Protein AF-A0A2K0T683-F1 (afdb_monomer_lite)

Radius of gyration: 17.95 Å; chains: 1; bounding box: 46×49×45 Å

Organism: NCBI:txid398673

Sequence (206 aa):
MPFEDITSVARIRKVRSFIDFAATLQSQLSNPLDAGHIELLIADTGHHIQQIHNATQPGSSGPLPPDLAKDAERKGRNLWNLCVRLRREHDAAKPAESTKLIVKARSFAFQMLELGRSAGRAKKDNQSEAVYLMNLALVLGKICIDELDLDLARLALQKAAELMEHLKAIPFDSLDPIGQNERVKLDAEYLTMRTAMVCICAKTYF

InterPro domains:
  IPR039057 Sporulation-specific protein 22/ZIP4 [PTHR40375] (11-197)

Structure (mmCIF, N/CA/C/O backbone):
data_AF-A0A2K0T683-F1
#
_entry.id   AF-A0A2K0T683-F1
#
loop_
_atom_site.group_PDB
_atom_site.id
_atom_site.type_symbol
_atom_site.label_atom_id
_atom_site.label_alt_id
_atom_site.label_comp_id
_atom_site.label_asym_id
_atom_site.label_entity_id
_atom_site.label_seq_id
_atom_site.pdbx_PDB_ins_code
_atom_site.Cartn_x
_atom_site.Cartn_y
_atom_site.Cartn_z
_atom_site.occupancy
_atom_site.B_iso_or_equiv
_atom_site.auth_seq_id
_atom_site.auth_comp_id
_atom_site.auth_asym_id
_atom_site.auth_atom_id
_atom_site.pdbx_PDB_model_num
ATOM 1 N N . MET A 1 1 ? 6.609 29.279 -23.216 1.00 47.53 1 MET A N 1
ATOM 2 C CA . MET A 1 1 ? 5.795 28.151 -22.717 1.00 47.53 1 MET A CA 1
ATOM 3 C C . MET A 1 1 ? 5.862 28.141 -21.188 1.00 47.53 1 MET A C 1
ATOM 5 O O . MET A 1 1 ? 6.959 27.932 -20.695 1.00 47.53 1 MET A O 1
ATOM 9 N N . PRO A 1 2 ? 4.770 28.426 -20.446 1.00 54.59 2 PRO A N 1
ATOM 10 C CA . PRO A 1 2 ? 4.765 28.463 -18.971 1.00 54.59 2 PRO A CA 1
ATOM 11 C C . PRO A 1 2 ? 3.929 27.357 -18.279 1.00 54.59 2 PRO A C 1
ATOM 13 O O . PRO A 1 2 ? 3.920 27.273 -17.056 1.00 54.59 2 PRO A O 1
ATOM 16 N N . PHE A 1 3 ? 3.209 26.511 -19.025 1.00 51.44 3 PHE A N 1
ATOM 17 C CA . PHE A 1 3 ? 2.248 25.555 -18.445 1.00 51.44 3 PHE A CA 1
ATOM 18 C C . PHE A 1 3 ? 2.888 24.335 -17.756 1.00 51.44 3 PHE A C 1
ATOM 20 O O . PHE A 1 3 ? 2.291 23.780 -16.835 1.00 51.44 3 PHE A O 1
ATOM 27 N N . GLU A 1 4 ? 4.098 23.927 -18.150 1.00 55.06 4 GLU A N 1
ATOM 28 C CA . GLU A 1 4 ? 4.798 22.783 -17.534 1.00 55.06 4 GLU A CA 1
ATOM 29 C C . GLU A 1 4 ? 5.370 23.103 -16.141 1.00 55.06 4 GLU A C 1
ATOM 31 O O . GLU A 1 4 ? 5.471 22.222 -15.289 1.00 55.06 4 GLU A O 1
ATOM 36 N N . ASP A 1 5 ? 5.687 24.371 -15.870 1.00 62.25 5 ASP A N 1
ATOM 37 C CA . ASP A 1 5 ? 6.291 24.796 -14.601 1.00 62.25 5 ASP A CA 1
ATOM 38 C C . ASP A 1 5 ? 5.248 24.829 -13.464 1.00 62.25 5 ASP A C 1
ATOM 40 O O . ASP A 1 5 ? 5.447 24.290 -12.374 1.00 62.25 5 ASP A O 1
ATOM 44 N N . ILE A 1 6 ? 4.048 25.345 -13.751 1.00 67.00 6 ILE A N 1
ATOM 45 C CA . ILE A 1 6 ? 2.957 25.459 -12.767 1.00 67.00 6 ILE A CA 1
ATOM 46 C C . ILE A 1 6 ? 2.435 24.077 -12.336 1.00 67.00 6 ILE A C 1
ATOM 48 O O . ILE A 1 6 ? 2.162 23.852 -11.152 1.00 67.00 6 ILE A O 1
ATOM 52 N N . THR A 1 7 ? 2.310 23.133 -13.273 1.00 71.88 7 THR A N 1
ATOM 53 C CA . THR A 1 7 ? 1.826 21.771 -12.983 1.00 71.88 7 THR A CA 1
ATOM 54 C C . THR A 1 7 ? 2.835 20.974 -12.153 1.00 71.88 7 THR A C 1
ATOM 56 O O . THR A 1 7 ? 2.444 20.261 -11.224 1.00 71.88 7 THR A O 1
ATOM 59 N N . SER A 1 8 ? 4.134 21.161 -12.407 1.00 77.25 8 SER A N 1
ATOM 60 C CA . SER A 1 8 ? 5.219 20.592 -11.603 1.00 77.25 8 SER A CA 1
ATOM 61 C C . SER A 1 8 ? 5.208 21.120 -10.162 1.00 77.25 8 SER A C 1
ATOM 63 O O . SER A 1 8 ? 5.223 20.335 -9.207 1.00 77.25 8 SER A O 1
ATOM 65 N N . VAL A 1 9 ? 5.078 22.439 -9.978 1.00 83.25 9 VAL A N 1
ATOM 66 C CA . VAL A 1 9 ? 5.016 23.075 -8.650 1.00 83.25 9 VAL A CA 1
ATOM 67 C C . VAL A 1 9 ? 3.802 22.598 -7.847 1.00 83.25 9 VAL A C 1
ATOM 69 O O . VAL A 1 9 ? 3.934 22.243 -6.670 1.00 83.25 9 VAL A O 1
ATOM 72 N N . ALA A 1 10 ? 2.623 22.534 -8.473 1.00 84.75 10 ALA A N 1
ATOM 73 C CA . ALA A 1 10 ? 1.407 22.038 -7.828 1.00 84.75 10 ALA A CA 1
ATOM 74 C C . ALA A 1 10 ? 1.558 20.578 -7.372 1.00 84.75 10 ALA A C 1
ATOM 76 O O . ALA A 1 10 ? 1.176 20.226 -6.251 1.00 84.75 10 ALA A O 1
ATOM 77 N N . ARG A 1 11 ? 2.183 19.735 -8.204 1.00 84.50 11 ARG A N 1
ATOM 78 C CA . ARG A 1 11 ? 2.465 18.338 -7.862 1.00 84.50 11 ARG A CA 1
ATOM 79 C C . ARG A 1 11 ? 3.449 18.219 -6.703 1.00 84.50 11 ARG A C 1
ATOM 81 O O . ARG A 1 11 ? 3.174 17.477 -5.765 1.00 84.50 11 ARG A O 1
ATOM 88 N N . ILE A 1 12 ? 4.549 18.972 -6.717 1.00 89.38 12 ILE A N 1
ATOM 89 C CA . ILE A 1 12 ? 5.526 18.995 -5.615 1.00 89.38 12 ILE A CA 1
ATOM 90 C C . ILE A 1 12 ? 4.846 19.377 -4.298 1.00 89.38 12 ILE A C 1
ATOM 92 O O . ILE A 1 12 ? 5.049 18.709 -3.282 1.00 89.38 12 ILE A O 1
ATOM 96 N N . ARG A 1 13 ? 3.998 20.413 -4.310 1.00 91.25 13 ARG A N 1
ATOM 97 C CA . ARG A 1 13 ? 3.235 20.836 -3.129 1.00 91.25 13 ARG A CA 1
ATOM 98 C C . ARG A 1 13 ? 2.317 19.725 -2.616 1.00 91.25 13 ARG A C 1
ATOM 100 O O . ARG A 1 13 ? 2.269 19.495 -1.412 1.00 91.25 13 ARG A O 1
ATOM 107 N N . LYS A 1 14 ? 1.635 19.020 -3.518 1.00 91.88 14 LYS A N 1
ATOM 108 C CA . LYS A 1 14 ? 0.736 17.912 -3.173 1.00 91.88 14 LYS A CA 1
ATOM 109 C C . LYS A 1 14 ? 1.484 16.707 -2.589 1.00 91.88 14 LYS A C 1
ATOM 111 O O . LYS A 1 14 ? 1.032 16.105 -1.622 1.00 91.88 14 LYS A O 1
ATOM 116 N N . VAL A 1 15 ? 2.669 16.382 -3.106 1.00 92.56 15 VAL A N 1
ATOM 117 C CA . VAL A 1 15 ? 3.501 15.320 -2.514 1.00 92.56 15 VAL A CA 1
ATOM 118 C C . VAL A 1 15 ? 4.015 15.714 -1.128 1.00 92.56 15 VAL A C 1
ATOM 120 O O . VAL A 1 15 ? 4.008 14.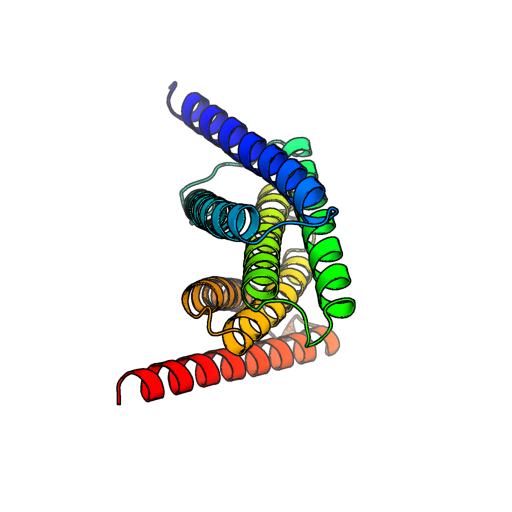883 -0.223 1.00 92.56 15 VAL A O 1
ATOM 123 N N . ARG A 1 16 ? 4.395 16.983 -0.920 1.00 95.25 16 ARG A N 1
ATOM 124 C CA . ARG A 1 16 ? 4.762 17.484 0.417 1.00 95.25 16 ARG A CA 1
ATOM 125 C C . ARG A 1 16 ? 3.610 17.349 1.411 1.00 95.25 16 ARG A C 1
ATOM 127 O O . ARG A 1 16 ? 3.833 16.822 2.493 1.00 95.25 16 ARG A O 1
ATOM 134 N N . SER A 1 17 ? 2.379 17.692 1.023 1.00 96.12 17 SER A N 1
ATOM 135 C CA . SER A 1 17 ? 1.232 17.507 1.921 1.00 96.12 17 SER A CA 1
ATOM 136 C C . SER A 1 17 ? 0.990 16.037 2.277 1.00 96.12 17 SER A C 1
ATOM 138 O O . SER A 1 17 ? 0.620 15.745 3.409 1.00 96.12 17 SER A O 1
ATOM 140 N N . PHE A 1 18 ? 1.251 15.092 1.366 1.00 96.56 18 PHE A N 1
ATOM 141 C CA . PHE A 1 18 ? 1.179 13.662 1.693 1.00 96.56 18 PHE A CA 1
ATOM 142 C C . PHE A 1 18 ? 2.267 13.221 2.676 1.00 96.56 18 PHE A C 1
ATOM 144 O O . PHE A 1 18 ? 2.002 12.417 3.567 1.00 96.56 18 PHE A O 1
ATOM 151 N N . ILE A 1 19 ? 3.484 13.751 2.533 1.00 97.12 19 ILE A N 1
ATOM 152 C CA . ILE A 1 19 ? 4.600 13.509 3.456 1.00 97.12 19 ILE A CA 1
ATOM 153 C C . ILE A 1 19 ? 4.271 14.035 4.858 1.00 97.12 19 ILE A C 1
ATOM 155 O O . ILE A 1 19 ? 4.491 13.322 5.842 1.00 97.12 19 ILE A O 1
ATOM 159 N N . ASP A 1 20 ? 3.722 15.246 4.941 1.00 97.88 20 ASP A N 1
ATOM 160 C CA . ASP A 1 20 ? 3.329 15.876 6.202 1.00 97.88 20 ASP A CA 1
ATOM 161 C C . ASP A 1 20 ? 2.190 15.094 6.863 1.00 97.88 20 ASP A C 1
ATOM 163 O O . ASP A 1 20 ? 2.287 14.722 8.034 1.00 97.88 20 ASP A O 1
ATOM 167 N N . PHE A 1 21 ? 1.159 14.731 6.092 1.00 98.19 21 PHE A N 1
ATOM 168 C CA . PHE A 1 21 ? 0.064 13.897 6.581 1.00 98.19 21 PHE A CA 1
ATOM 169 C C . PHE A 1 21 ? 0.555 12.528 7.070 1.00 98.19 21 PHE A C 1
ATOM 171 O O . PHE A 1 21 ? 0.157 12.087 8.144 1.00 98.19 21 PHE A O 1
ATOM 178 N N . ALA A 1 22 ? 1.478 11.876 6.350 1.00 98.12 22 ALA A N 1
ATOM 179 C CA . ALA A 1 22 ? 2.071 10.612 6.787 1.00 98.12 22 ALA A CA 1
ATOM 180 C C . ALA A 1 22 ? 2.778 10.743 8.146 1.00 98.12 22 ALA A C 1
ATOM 182 O O . ALA A 1 22 ? 2.692 9.836 8.974 1.00 98.12 22 ALA A O 1
ATOM 183 N N . ALA A 1 23 ? 3.476 11.859 8.383 1.00 97.50 23 ALA A N 1
ATOM 184 C CA . ALA A 1 23 ? 4.146 12.120 9.653 1.00 97.50 23 ALA A CA 1
ATOM 185 C C . ALA A 1 23 ? 3.138 12.338 10.793 1.00 97.50 23 ALA A C 1
ATOM 187 O O . ALA A 1 23 ? 3.295 11.742 11.861 1.00 97.50 23 ALA A O 1
ATOM 188 N N . THR A 1 24 ? 2.091 13.128 10.548 1.00 97.56 24 THR A N 1
ATOM 189 C CA . THR A 1 24 ? 0.999 13.347 11.505 1.00 97.56 24 THR A CA 1
ATOM 190 C C . THR A 1 24 ? 0.293 12.039 11.837 1.00 97.56 24 THR A C 1
ATOM 192 O O . THR A 1 24 ? 0.188 11.684 13.008 1.00 97.56 24 THR A O 1
ATOM 195 N N . LEU A 1 25 ? -0.112 11.269 10.826 1.00 97.69 25 LEU A N 1
ATOM 196 C CA . LEU A 1 25 ? -0.790 9.988 11.009 1.00 97.69 25 LEU A CA 1
ATOM 197 C C . LEU A 1 25 ? 0.080 8.996 11.791 1.00 97.69 25 LEU A C 1
ATOM 199 O O . LEU A 1 25 ? -0.404 8.342 12.709 1.00 97.69 25 LEU A O 1
ATOM 203 N N . GLN A 1 26 ? 1.381 8.922 11.492 1.00 96.88 26 GLN A N 1
ATOM 204 C CA . GLN A 1 26 ? 2.314 8.078 12.241 1.00 96.88 26 GLN A CA 1
ATOM 205 C C . GLN A 1 26 ? 2.392 8.480 13.725 1.00 96.88 26 GLN A C 1
ATOM 207 O O . GLN A 1 26 ? 2.431 7.608 14.596 1.00 96.88 26 GLN A O 1
ATOM 212 N N . SER A 1 27 ? 2.423 9.784 14.016 1.00 96.31 27 SER A N 1
ATOM 213 C CA . SER A 1 27 ? 2.431 10.297 15.389 1.00 96.31 27 SER A CA 1
ATOM 214 C C . SER A 1 27 ? 1.133 9.954 16.122 1.00 96.31 27 SER A C 1
ATOM 216 O O . SER A 1 27 ? 1.190 9.433 17.232 1.00 96.31 27 SER A O 1
ATOM 218 N N . GLN A 1 28 ? -0.021 10.153 15.482 1.00 95.69 28 GLN A N 1
ATOM 219 C CA . GLN A 1 28 ? -1.335 9.845 16.055 1.00 95.69 28 GLN A CA 1
ATOM 220 C C . GLN A 1 28 ? -1.487 8.348 16.363 1.00 95.69 28 GLN A C 1
ATOM 222 O O . GLN A 1 28 ? -1.820 7.981 17.483 1.00 95.69 28 GLN A O 1
ATOM 227 N N . LEU A 1 29 ? -1.132 7.473 15.417 1.00 94.06 29 LEU A N 1
ATOM 228 C CA . LEU A 1 29 ? -1.209 6.014 15.582 1.00 94.06 29 LEU A CA 1
ATOM 229 C C . LEU A 1 29 ? -0.249 5.441 16.634 1.00 94.06 29 LEU A C 1
ATOM 231 O O . LEU A 1 29 ? -0.375 4.277 17.009 1.00 94.06 29 LEU A O 1
ATOM 235 N N . SER A 1 30 ? 0.740 6.220 17.073 1.00 91.81 30 SER A N 1
ATOM 236 C CA . SER A 1 30 ? 1.678 5.804 18.121 1.00 91.81 30 SER A CA 1
ATOM 237 C C . SER A 1 30 ? 1.160 6.100 19.532 1.00 91.81 30 SER A C 1
ATOM 239 O O . SER A 1 30 ? 1.806 5.702 20.498 1.00 91.81 30 SER A O 1
ATOM 241 N N . ASN A 1 31 ? 0.020 6.784 19.655 1.00 89.00 31 ASN A N 1
ATOM 242 C CA . ASN A 1 31 ? -0.603 7.145 20.922 1.00 89.00 31 ASN A CA 1
ATOM 243 C C . ASN A 1 31 ? -1.972 6.457 21.068 1.00 89.00 31 ASN A C 1
ATOM 245 O O . ASN A 1 31 ? -2.575 6.070 20.064 1.00 89.00 31 ASN A O 1
ATOM 249 N N . PRO A 1 32 ? -2.491 6.302 22.299 1.00 86.25 32 PRO A N 1
ATOM 250 C CA . PRO A 1 32 ? -3.882 5.917 22.506 1.00 86.25 32 PRO A CA 1
ATOM 251 C C . PRO A 1 32 ? -4.825 6.938 21.856 1.00 86.25 32 PRO A C 1
ATOM 253 O O . PRO A 1 32 ? -4.648 8.142 22.033 1.00 86.25 32 PRO A O 1
ATOM 256 N N . LEU A 1 33 ? -5.824 6.449 21.125 1.00 88.44 33 LEU A N 1
ATOM 257 C CA . LEU A 1 33 ? -6.841 7.262 20.460 1.00 88.44 33 LEU A CA 1
ATOM 258 C C . LEU A 1 33 ? -8.214 6.908 21.029 1.00 88.44 33 LEU A C 1
ATOM 260 O O . LEU A 1 33 ? -8.506 5.729 21.244 1.00 88.44 33 LEU A O 1
ATOM 264 N N . ASP A 1 34 ? -9.057 7.912 21.249 1.00 90.69 34 ASP A N 1
ATOM 265 C CA . ASP A 1 34 ? -10.476 7.681 21.513 1.00 90.69 34 ASP A CA 1
ATOM 266 C C . ASP A 1 34 ? -11.259 7.434 20.212 1.00 90.69 34 ASP A C 1
ATOM 268 O O . ASP A 1 34 ? -10.752 7.618 19.102 1.00 90.69 34 ASP A O 1
ATOM 272 N N . ALA A 1 35 ? -12.512 6.999 20.353 1.00 88.81 35 ALA A N 1
ATOM 273 C CA . ALA A 1 35 ? -13.358 6.629 19.223 1.00 88.81 35 ALA A CA 1
ATOM 274 C C . ALA A 1 35 ? -13.598 7.790 18.237 1.00 88.81 35 ALA A C 1
ATOM 276 O O . ALA A 1 35 ? -13.525 7.581 17.028 1.00 88.81 35 ALA A O 1
ATOM 277 N N . GLY A 1 36 ? -13.813 9.015 18.733 1.00 91.00 36 GLY A N 1
ATOM 278 C CA . GLY A 1 36 ? -14.077 10.177 17.880 1.00 91.00 36 GLY A CA 1
ATOM 279 C C . GLY A 1 36 ? -12.862 10.558 17.033 1.00 91.00 36 GLY A C 1
ATOM 280 O O . GLY A 1 36 ? -12.985 10.823 15.836 1.00 91.00 36 GLY A O 1
ATOM 281 N N . HIS A 1 37 ? -11.666 10.508 17.622 1.00 92.94 37 HIS A N 1
ATOM 282 C CA . HIS A 1 37 ? -10.424 10.729 16.884 1.00 92.94 37 HIS A CA 1
ATOM 283 C C . HIS A 1 37 ? -10.144 9.619 15.862 1.00 92.94 37 HIS A C 1
ATOM 285 O O . HIS 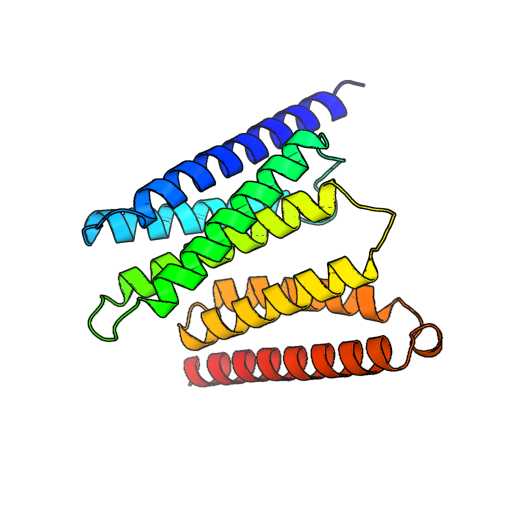A 1 37 ? -9.638 9.904 14.775 1.00 92.94 37 HIS A O 1
ATOM 291 N N . ILE A 1 38 ? -10.491 8.362 16.166 1.00 94.12 38 ILE A N 1
ATOM 292 C CA . ILE A 1 38 ? -10.351 7.249 15.214 1.00 94.12 38 ILE A CA 1
ATOM 293 C C . ILE A 1 38 ? -11.224 7.482 13.976 1.00 94.12 38 ILE A C 1
ATOM 295 O O . ILE A 1 38 ? -10.730 7.348 12.856 1.00 94.12 38 ILE A O 1
ATOM 299 N N . GLU A 1 39 ? -12.492 7.859 14.151 1.00 94.75 39 GLU A N 1
ATOM 300 C CA . GLU A 1 39 ? -13.408 8.125 13.034 1.00 94.75 39 GLU A CA 1
ATOM 301 C C . GLU A 1 39 ? -12.918 9.266 12.135 1.00 94.75 39 GLU A C 1
ATOM 303 O O . GLU A 1 39 ? -12.908 9.128 10.906 1.00 94.75 39 GLU A O 1
ATOM 308 N N . LEU A 1 40 ? -12.434 10.356 12.738 1.00 95.69 40 LEU A N 1
ATOM 309 C CA . LEU A 1 40 ? -11.846 11.476 12.003 1.00 95.69 40 LEU A CA 1
ATOM 310 C C . LEU A 1 40 ? -10.638 11.020 11.173 1.00 95.69 40 LEU A C 1
ATOM 312 O O . LEU A 1 40 ? -10.572 11.275 9.970 1.00 95.69 40 LEU A O 1
ATOM 316 N N . LEU A 1 41 ? -9.713 10.270 11.779 1.00 96.62 41 LEU A N 1
ATOM 317 C CA . LEU A 1 41 ? -8.530 9.772 11.076 1.00 96.62 41 LEU A CA 1
ATOM 318 C C . LEU A 1 41 ? -8.883 8.780 9.964 1.00 96.62 41 LEU A C 1
ATOM 320 O O . LEU A 1 41 ? -8.196 8.748 8.941 1.00 96.62 41 LEU A O 1
ATOM 324 N N . ILE A 1 42 ? -9.945 7.985 10.117 1.00 96.56 42 ILE A N 1
ATOM 325 C CA . ILE A 1 42 ? -10.455 7.108 9.054 1.00 96.56 42 ILE A CA 1
ATOM 326 C C . ILE A 1 42 ? -10.894 7.943 7.847 1.00 96.56 42 ILE A C 1
ATOM 328 O O . ILE A 1 42 ? -10.517 7.613 6.716 1.00 96.56 42 ILE A O 1
ATOM 332 N N . ALA A 1 43 ? -11.668 9.007 8.076 1.00 96.44 43 ALA A N 1
ATOM 333 C CA . ALA A 1 43 ? -12.152 9.890 7.019 1.00 96.44 43 ALA A CA 1
ATOM 334 C C . ALA A 1 43 ? -10.992 10.627 6.331 1.00 96.44 43 ALA A C 1
ATOM 336 O O . ALA A 1 43 ? -10.855 10.552 5.106 1.00 96.44 43 ALA A O 1
ATOM 337 N N . ASP A 1 44 ? -10.103 11.241 7.114 1.00 96.75 44 ASP A N 1
ATOM 338 C CA . ASP A 1 44 ? -8.949 11.985 6.607 1.00 96.75 44 ASP A CA 1
ATOM 339 C C . ASP A 1 44 ? -8.001 11.088 5.811 1.00 96.75 44 ASP A C 1
ATOM 341 O O . ASP A 1 44 ? -7.554 11.450 4.719 1.00 96.75 44 ASP A O 1
ATOM 345 N N . THR A 1 45 ? -7.721 9.884 6.316 1.00 97.75 45 THR A N 1
ATOM 346 C CA . THR A 1 45 ? -6.868 8.918 5.613 1.00 97.75 45 THR A CA 1
ATOM 347 C C . THR A 1 45 ? -7.525 8.462 4.315 1.00 97.75 45 THR A C 1
ATOM 349 O O . THR A 1 45 ? -6.857 8.387 3.284 1.00 97.75 45 THR A O 1
ATOM 352 N N . GLY A 1 46 ? -8.838 8.202 4.327 1.00 96.56 46 GLY A N 1
ATOM 353 C CA . GLY A 1 46 ? -9.602 7.883 3.120 1.00 96.56 46 GLY A CA 1
ATOM 354 C C . GLY A 1 46 ? -9.509 8.982 2.059 1.00 96.56 46 GLY A C 1
ATOM 355 O O . GLY A 1 46 ? -9.231 8.692 0.894 1.00 96.56 46 GLY A O 1
ATOM 356 N N . HIS A 1 47 ? -9.651 10.243 2.470 1.00 96.19 47 HIS A N 1
ATOM 357 C CA . HIS A 1 47 ? -9.507 11.394 1.584 1.00 96.19 47 HIS A CA 1
ATOM 358 C C . HIS A 1 47 ? -8.104 11.470 0.963 1.00 96.19 47 HIS A C 1
ATOM 360 O O . HIS A 1 47 ? -7.964 11.599 -0.256 1.00 96.19 47 HIS A O 1
ATOM 366 N N . HIS A 1 48 ? -7.052 11.313 1.772 1.00 96.81 48 HIS A N 1
ATOM 367 C CA . HIS A 1 48 ? -5.673 11.344 1.282 1.00 96.81 48 HIS A CA 1
ATOM 368 C C . HIS A 1 48 ? -5.351 10.176 0.338 1.00 96.81 48 HIS A C 1
ATOM 370 O O . HIS A 1 48 ? -4.632 10.387 -0.637 1.00 96.81 48 HIS A O 1
ATOM 376 N N . ILE A 1 49 ? -5.919 8.980 0.557 1.00 96.06 49 ILE A N 1
ATOM 377 C CA . ILE A 1 49 ? -5.806 7.838 -0.375 1.00 96.06 49 ILE A CA 1
ATOM 378 C C . ILE A 1 49 ? -6.389 8.189 -1.748 1.00 96.06 49 ILE A C 1
ATOM 380 O O . ILE A 1 49 ? -5.758 7.929 -2.773 1.00 96.06 49 ILE A O 1
ATOM 384 N N . GLN A 1 50 ? -7.571 8.804 -1.793 1.00 93.31 50 GLN A N 1
ATOM 385 C CA . GLN A 1 50 ? -8.171 9.224 -3.062 1.00 93.31 50 GLN A CA 1
ATOM 386 C C . GLN A 1 50 ? -7.323 10.304 -3.744 1.00 93.31 50 GLN A C 1
ATOM 388 O O . GLN A 1 50 ? -7.068 10.245 -4.946 1.00 93.31 50 GLN A O 1
ATOM 393 N N . GLN A 1 51 ? -6.828 11.279 -2.977 1.00 92.75 51 GLN A N 1
ATOM 394 C CA . GLN A 1 51 ? -6.001 12.353 -3.518 1.00 92.75 51 GLN A CA 1
ATOM 395 C C . GLN A 1 51 ? -4.683 11.860 -4.124 1.00 92.75 51 GLN A C 1
ATOM 397 O O . GLN A 1 51 ? -4.280 12.406 -5.160 1.00 92.75 51 GLN A O 1
ATOM 402 N N . ILE A 1 52 ? -4.006 10.899 -3.480 1.00 91.38 52 ILE A N 1
ATOM 403 C CA . ILE A 1 52 ? -2.751 10.322 -3.981 1.00 91.38 52 ILE A CA 1
ATOM 404 C C . ILE A 1 52 ? -3.012 9.429 -5.192 1.00 91.38 52 ILE A C 1
ATOM 406 O O . ILE A 1 52 ? -2.339 9.611 -6.200 1.00 91.38 52 ILE A O 1
ATOM 410 N N . HIS A 1 53 ? -4.048 8.585 -5.152 1.00 88.12 53 HIS A N 1
ATOM 411 C CA . HIS A 1 53 ? -4.434 7.728 -6.275 1.00 88.12 53 HIS A CA 1
ATOM 412 C C . HIS A 1 53 ? -4.733 8.537 -7.544 1.00 88.12 53 HIS A C 1
ATOM 414 O O . HIS A 1 53 ? -4.280 8.191 -8.632 1.00 88.12 53 HIS A O 1
ATOM 420 N N . ASN A 1 54 ? -5.440 9.661 -7.402 1.00 85.62 54 ASN A N 1
ATOM 421 C CA . ASN A 1 54 ? -5.731 10.561 -8.518 1.00 85.62 54 ASN A CA 1
ATOM 422 C C . ASN A 1 54 ? -4.476 11.286 -9.033 1.00 85.62 54 ASN A C 1
ATOM 424 O O . ASN A 1 54 ? -4.425 11.675 -10.193 1.00 85.62 54 ASN A O 1
ATOM 428 N N . ALA A 1 55 ? -3.467 11.496 -8.181 1.00 81.81 55 ALA A N 1
ATOM 429 C CA . ALA A 1 55 ? -2.215 12.154 -8.560 1.00 81.81 55 ALA A CA 1
ATOM 430 C C . ALA A 1 55 ? -1.205 11.211 -9.241 1.00 81.81 55 ALA A C 1
ATOM 432 O O . ALA A 1 55 ? -0.231 11.697 -9.821 1.00 81.81 55 ALA A O 1
ATOM 433 N N . THR A 1 56 ? -1.410 9.893 -9.146 1.00 77.38 56 THR A N 1
ATOM 434 C CA . THR A 1 56 ? -0.530 8.855 -9.707 1.00 77.38 56 THR A CA 1
ATOM 435 C C . THR A 1 56 ? -1.089 8.190 -10.966 1.00 77.38 56 THR A C 1
ATOM 437 O O . THR A 1 56 ? -0.439 7.304 -11.516 1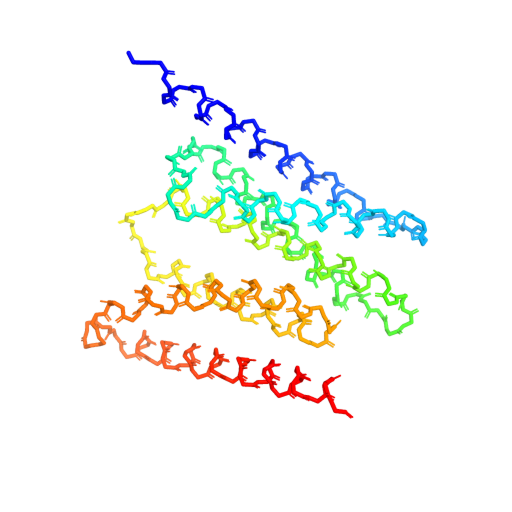.00 77.38 56 THR A O 1
ATOM 440 N N . GLN A 1 57 ? -2.255 8.622 -11.466 1.00 72.12 57 GLN A N 1
ATOM 441 C CA . GLN A 1 57 ? -2.839 8.054 -12.684 1.00 72.12 57 GLN A CA 1
ATOM 442 C C . GLN A 1 57 ? -1.949 8.266 -13.927 1.00 72.12 57 GLN A C 1
ATOM 444 O O . GLN A 1 57 ? -1.331 9.332 -14.072 1.00 72.12 57 GLN A O 1
ATOM 449 N N . PRO A 1 58 ? -1.908 7.289 -14.858 1.00 61.75 58 PRO A N 1
ATOM 450 C CA . PRO A 1 58 ? -1.167 7.400 -16.113 1.00 61.75 58 PRO A CA 1
ATOM 451 C C . PRO A 1 58 ? -1.542 8.673 -16.885 1.00 61.75 58 PRO A C 1
ATOM 453 O O . PRO A 1 58 ? -2.716 8.979 -17.070 1.00 61.75 58 PRO A O 1
ATOM 456 N N . GLY A 1 59 ? -0.536 9.434 -17.325 1.00 57.84 59 GLY A N 1
ATOM 457 C CA . GLY A 1 59 ? -0.728 10.711 -18.026 1.00 57.84 59 GLY A CA 1
ATOM 458 C C . GLY A 1 59 ? -0.824 11.948 -17.122 1.00 57.84 59 GLY A C 1
ATOM 459 O O . GLY A 1 59 ? -0.821 13.063 -17.636 1.00 57.84 59 GLY A O 1
ATOM 460 N N . SER A 1 60 ? -0.838 11.785 -15.792 1.00 54.09 60 SER A N 1
ATOM 461 C CA . SER A 1 60 ? -0.955 12.899 -14.835 1.00 54.09 60 SER A CA 1
ATOM 462 C C . SER A 1 60 ? 0.383 13.417 -14.271 1.00 54.09 60 SER A C 1
ATOM 464 O O . SER A 1 60 ? 0.373 14.334 -13.443 1.00 54.09 60 SER A O 1
ATOM 466 N N . SER A 1 61 ? 1.543 12.855 -14.637 1.00 60.16 61 SER A N 1
ATOM 467 C CA . SER A 1 61 ? 2.773 13.118 -13.872 1.00 60.16 61 SER A CA 1
ATOM 468 C C . SER A 1 61 ? 4.079 13.131 -14.668 1.00 60.16 61 SER A C 1
ATOM 470 O O . SER A 1 61 ? 4.478 12.116 -15.232 1.00 60.16 61 SER A O 1
ATOM 472 N N . GLY A 1 62 ? 4.804 14.253 -14.592 1.00 62.97 62 GLY A N 1
ATOM 473 C CA . GLY A 1 62 ? 6.245 14.324 -14.870 1.00 62.97 62 GLY A CA 1
ATOM 474 C C . GLY A 1 62 ? 7.101 13.715 -13.739 1.00 62.97 62 GLY A C 1
ATOM 475 O O . GLY A 1 62 ? 6.559 13.213 -12.752 1.00 62.97 62 GLY A O 1
ATOM 476 N N . PRO A 1 63 ? 8.440 13.741 -13.825 1.00 71.50 63 PRO A N 1
ATOM 477 C CA . PRO A 1 63 ? 9.320 13.220 -12.770 1.00 71.50 63 PRO A CA 1
ATOM 478 C C . PRO A 1 63 ? 9.209 14.032 -11.462 1.00 71.50 63 PRO A C 1
ATOM 480 O O . PRO A 1 63 ? 9.013 15.245 -11.496 1.00 71.50 63 PRO A O 1
ATOM 483 N N . LEU A 1 64 ? 9.303 13.376 -10.293 1.00 81.69 64 LEU A N 1
ATOM 484 C CA . LEU A 1 64 ? 9.473 14.084 -9.008 1.00 81.69 64 LEU A CA 1
ATOM 485 C C . LEU A 1 64 ? 10.956 14.399 -8.776 1.00 81.69 64 LEU A C 1
ATOM 487 O O . LEU A 1 64 ? 11.812 13.623 -9.206 1.00 81.69 64 LEU A O 1
ATOM 491 N N . PRO A 1 65 ? 11.277 15.462 -8.015 1.00 88.50 65 PRO A N 1
ATOM 492 C CA . PRO A 1 65 ? 12.616 15.639 -7.471 1.00 88.50 65 PRO A CA 1
ATOM 493 C C . PRO A 1 65 ? 13.063 14.379 -6.700 1.00 88.50 65 PRO A C 1
ATOM 495 O O . PRO A 1 65 ? 12.289 13.886 -5.872 1.00 88.50 65 PRO A O 1
ATOM 498 N N . PRO A 1 66 ? 14.289 13.862 -6.916 1.00 87.75 66 PRO A N 1
ATOM 499 C CA . PRO A 1 66 ? 14.742 12.608 -6.309 1.00 87.75 66 PRO A CA 1
ATOM 500 C C . PRO A 1 66 ? 14.639 12.573 -4.782 1.00 87.75 66 PRO A C 1
ATOM 502 O O . PRO A 1 66 ? 14.255 11.552 -4.217 1.00 87.75 66 PRO A O 1
ATOM 505 N N . ASP A 1 67 ? 14.943 13.682 -4.107 1.00 90.81 67 ASP A N 1
ATOM 506 C CA . ASP A 1 67 ? 14.873 13.753 -2.644 1.00 90.81 67 ASP A CA 1
ATOM 507 C C . ASP A 1 67 ? 13.430 13.703 -2.142 1.00 90.81 67 ASP A C 1
ATOM 509 O O . ASP A 1 67 ? 13.130 13.004 -1.178 1.00 90.81 67 ASP A O 1
ATOM 513 N N . LEU A 1 68 ? 12.504 14.340 -2.864 1.00 91.75 68 LEU A N 1
ATOM 514 C CA . LEU A 1 68 ? 11.081 14.295 -2.542 1.00 91.75 68 LEU A CA 1
ATOM 515 C C . LEU A 1 68 ? 10.501 12.887 -2.742 1.00 91.75 68 LEU A C 1
ATOM 517 O O . LEU A 1 68 ? 9.716 12.416 -1.921 1.00 91.75 68 LEU A O 1
ATOM 521 N N . ALA A 1 69 ? 10.917 12.195 -3.806 1.00 90.56 69 ALA A N 1
ATOM 522 C CA . ALA A 1 69 ? 10.539 10.806 -4.058 1.00 90.56 69 ALA A CA 1
ATOM 523 C C . ALA A 1 69 ? 11.063 9.865 -2.955 1.00 90.56 69 ALA A C 1
ATOM 525 O O . ALA A 1 69 ? 10.308 9.046 -2.425 1.00 90.56 69 ALA A O 1
ATOM 526 N N . LYS A 1 70 ? 12.329 10.030 -2.542 1.00 92.00 70 LYS A N 1
ATOM 527 C CA . LYS A 1 70 ? 12.929 9.287 -1.418 1.00 92.00 70 LYS A CA 1
ATOM 528 C C . LYS A 1 70 ? 12.230 9.576 -0.090 1.00 92.00 70 LYS A C 1
ATOM 530 O O . LYS A 1 70 ? 12.073 8.667 0.726 1.00 92.00 70 LYS A O 1
ATOM 535 N N . ASP A 1 71 ? 11.821 10.818 0.146 1.00 94.75 71 ASP A N 1
ATOM 536 C CA . ASP A 1 71 ? 11.089 11.213 1.349 1.00 94.75 71 ASP A CA 1
ATOM 537 C C . ASP A 1 71 ? 9.707 10.563 1.415 1.00 94.75 71 ASP A C 1
ATOM 539 O O . ASP A 1 71 ? 9.355 9.991 2.452 1.00 94.75 71 ASP A O 1
ATOM 543 N N . ALA A 1 72 ? 8.968 10.572 0.302 1.00 94.44 72 ALA A N 1
ATOM 544 C CA . ALA A 1 72 ? 7.688 9.881 0.191 1.00 94.44 72 ALA A CA 1
ATOM 545 C C . ALA A 1 72 ? 7.842 8.368 0.424 1.00 94.44 72 ALA A C 1
ATOM 547 O O . ALA A 1 72 ? 7.142 7.803 1.268 1.00 94.44 72 ALA A O 1
ATOM 548 N N . GLU A 1 73 ? 8.820 7.729 -0.231 1.00 93.88 73 GLU A N 1
ATOM 549 C CA . GLU A 1 73 ? 9.121 6.303 -0.047 1.00 93.88 73 GLU A CA 1
ATOM 550 C C . GLU A 1 73 ? 9.450 5.987 1.422 1.00 93.88 73 GLU A C 1
ATOM 552 O O . GLU A 1 73 ? 8.904 5.044 2.001 1.00 93.88 73 GLU A O 1
ATOM 557 N N . ARG A 1 74 ? 10.319 6.786 2.056 1.00 95.88 74 ARG A N 1
ATOM 558 C CA . ARG A 1 74 ? 10.730 6.589 3.453 1.00 95.88 74 ARG A CA 1
ATOM 559 C C . ARG A 1 74 ? 9.547 6.709 4.408 1.00 95.88 74 ARG A C 1
ATOM 561 O O . ARG A 1 74 ? 9.390 5.864 5.288 1.00 95.88 74 ARG A O 1
ATOM 568 N N . LYS A 1 75 ? 8.713 7.740 4.252 1.00 97.44 75 LYS A N 1
ATOM 569 C CA . LYS A 1 75 ? 7.532 7.946 5.104 1.00 97.44 75 LYS A CA 1
ATOM 570 C C . LYS A 1 75 ? 6.493 6.847 4.903 1.00 97.44 75 LYS A C 1
ATOM 572 O O . LYS A 1 75 ? 6.011 6.303 5.894 1.00 97.44 75 LYS A O 1
ATOM 577 N N . GLY A 1 76 ? 6.235 6.451 3.655 1.00 96.94 76 GLY A N 1
ATOM 578 C CA . GLY A 1 76 ? 5.384 5.303 3.336 1.00 96.94 76 GLY A CA 1
ATOM 579 C C . GLY A 1 76 ? 5.888 4.018 3.995 1.00 96.94 76 GLY A C 1
ATOM 580 O O . GLY A 1 76 ? 5.129 3.327 4.669 1.00 96.94 76 GLY A O 1
ATOM 581 N N . ARG A 1 77 ? 7.193 3.730 3.908 1.00 96.94 77 ARG A N 1
ATOM 582 C CA . ARG A 1 77 ? 7.799 2.550 4.550 1.00 96.94 77 ARG A CA 1
ATOM 583 C C . ARG A 1 77 ? 7.652 2.562 6.069 1.00 96.94 77 ARG A C 1
ATOM 585 O O . ARG A 1 77 ? 7.282 1.544 6.652 1.00 96.94 77 ARG A O 1
ATOM 592 N N . ASN A 1 78 ? 7.940 3.693 6.709 1.00 97.94 78 ASN A N 1
ATOM 593 C CA . ASN A 1 78 ? 7.837 3.823 8.162 1.00 97.94 78 ASN A CA 1
ATOM 594 C C . ASN A 1 78 ? 6.402 3.586 8.641 1.00 97.94 78 ASN A C 1
ATOM 596 O O . ASN A 1 78 ? 6.187 2.816 9.577 1.00 97.94 78 ASN A O 1
ATOM 600 N N . LEU A 1 79 ? 5.425 4.192 7.961 1.00 98.06 79 LEU A N 1
ATOM 601 C CA . LEU A 1 79 ? 4.013 4.018 8.281 1.00 98.06 79 LEU A CA 1
ATOM 602 C C . LEU A 1 79 ? 3.541 2.579 8.029 1.00 98.06 79 LEU A C 1
ATOM 604 O O . LEU A 1 79 ? 2.844 2.010 8.868 1.00 98.06 79 LEU A O 1
ATOM 608 N N . TRP A 1 80 ? 3.962 1.954 6.924 1.00 97.31 80 TRP A N 1
ATOM 609 C CA . TRP A 1 80 ? 3.660 0.549 6.637 1.00 97.31 80 TRP A CA 1
ATOM 610 C C . TRP A 1 80 ? 4.152 -0.371 7.759 1.00 97.31 80 TRP A C 1
ATOM 612 O O . TRP A 1 80 ? 3.395 -1.200 8.266 1.00 97.31 80 TRP A O 1
ATOM 622 N N . ASN A 1 81 ? 5.405 -0.197 8.184 1.00 97.00 81 ASN A N 1
ATOM 623 C CA . ASN A 1 81 ? 6.005 -0.990 9.256 1.00 97.00 81 ASN A CA 1
ATOM 624 C C . ASN A 1 81 ? 5.305 -0.762 10.601 1.00 97.00 81 ASN A C 1
ATOM 626 O O . ASN A 1 81 ? 5.074 -1.724 11.334 1.00 97.00 81 ASN A O 1
ATOM 630 N N . LEU A 1 82 ? 4.910 0.481 10.901 1.00 96.81 82 LEU A N 1
ATOM 631 C CA . LEU A 1 82 ? 4.098 0.783 12.078 1.00 96.81 82 LEU A CA 1
ATOM 632 C C . LEU A 1 82 ? 2.766 0.025 12.036 1.00 96.81 82 LEU A C 1
ATOM 634 O O . LEU A 1 82 ? 2.427 -0.645 13.005 1.00 96.81 82 LEU A O 1
ATOM 638 N N . CYS A 1 83 ? 2.051 0.051 10.909 1.00 95.88 83 CYS A N 1
ATOM 639 C CA . CYS A 1 83 ? 0.785 -0.671 10.755 1.00 95.88 83 CYS A CA 1
ATOM 640 C C . CYS A 1 83 ? 0.959 -2.192 10.901 1.00 95.88 83 CYS A C 1
ATOM 642 O O . CYS A 1 83 ? 0.103 -2.865 11.471 1.00 95.88 83 CYS A O 1
ATOM 644 N N . VAL A 1 84 ? 2.070 -2.755 10.406 1.00 93.88 84 VAL A N 1
ATOM 645 C CA . VAL A 1 84 ? 2.410 -4.174 10.616 1.00 93.88 84 VAL A CA 1
ATOM 646 C C . VAL A 1 84 ? 2.572 -4.480 12.102 1.00 93.88 84 VAL A C 1
ATOM 648 O O . VAL A 1 84 ? 2.026 -5.480 12.566 1.00 93.88 84 VAL A O 1
ATOM 651 N N . ARG A 1 85 ? 3.304 -3.637 12.838 1.00 94.44 85 ARG A N 1
ATOM 652 C CA . ARG A 1 85 ? 3.509 -3.798 14.281 1.00 94.44 85 ARG A CA 1
ATOM 653 C C . ARG A 1 85 ? 2.189 -3.685 15.044 1.00 94.44 85 ARG A C 1
ATOM 655 O O . ARG A 1 85 ? 1.827 -4.624 15.741 1.00 94.44 85 ARG A O 1
ATOM 662 N N . LEU A 1 86 ? 1.439 -2.604 14.821 1.00 91.88 86 LEU A N 1
ATOM 663 C CA . LEU A 1 86 ? 0.162 -2.350 15.494 1.00 91.88 86 LEU A CA 1
ATOM 664 C C . LEU A 1 86 ? -0.845 -3.474 15.272 1.00 91.88 86 LEU A C 1
ATOM 666 O O . LEU A 1 86 ? -1.580 -3.810 16.191 1.00 91.88 86 LEU A O 1
ATOM 670 N N . ARG A 1 87 ? -0.858 -4.087 14.080 1.00 88.25 87 ARG A N 1
ATOM 671 C CA . ARG A 1 87 ? -1.735 -5.229 13.808 1.00 88.25 87 ARG A CA 1
ATOM 672 C C . ARG A 1 87 ? -1.296 -6.518 14.499 1.00 88.25 87 ARG A C 1
ATOM 674 O O . ARG A 1 87 ? -2.143 -7.329 14.839 1.00 88.25 87 ARG A O 1
ATOM 681 N N . ARG A 1 88 ? 0.006 -6.738 14.697 1.00 87.00 88 ARG A N 1
ATOM 682 C CA . ARG A 1 88 ? 0.499 -7.894 15.473 1.00 87.00 88 ARG A CA 1
ATOM 683 C C . ARG A 1 88 ? 0.191 -7.745 16.960 1.00 87.00 88 ARG A C 1
ATOM 685 O O . ARG A 1 88 ? -0.087 -8.733 17.618 1.00 87.00 88 ARG A O 1
ATOM 692 N N . GLU A 1 89 ? 0.224 -6.512 17.450 1.00 85.94 89 GLU A N 1
ATOM 693 C CA . GLU A 1 89 ? -0.165 -6.117 18.809 1.00 85.94 89 GLU A CA 1
ATOM 694 C C . GLU A 1 89 ? -1.685 -5.892 18.937 1.00 85.94 89 GLU A C 1
ATOM 696 O O . GLU A 1 89 ? -2.167 -5.340 19.931 1.00 85.94 89 GLU A O 1
ATOM 701 N N . HIS A 1 90 ? -2.463 -6.203 17.896 1.00 76.75 90 HIS A N 1
ATOM 702 C CA . HIS A 1 90 ? -3.902 -6.003 17.913 1.00 76.75 90 HIS A CA 1
ATOM 703 C C . HIS A 1 90 ? -4.581 -7.213 18.547 1.00 76.75 90 HIS A C 1
ATOM 705 O O . HIS A 1 90 ? -4.816 -8.222 17.885 1.00 76.75 90 HIS A O 1
ATOM 711 N N . ASP A 1 91 ? -4.916 -7.093 19.828 1.00 68.75 91 ASP A N 1
ATOM 712 C CA . ASP A 1 91 ? -5.735 -8.082 20.521 1.00 68.75 91 ASP A CA 1
ATOM 713 C C . ASP A 1 91 ? -7.159 -8.106 19.954 1.00 68.75 91 ASP A C 1
ATOM 715 O O . ASP A 1 91 ? -7.703 -7.073 19.559 1.00 68.75 91 ASP A O 1
ATOM 719 N N . ALA A 1 92 ? -7.806 -9.274 19.983 1.00 66.00 92 ALA A N 1
ATOM 720 C CA . ALA A 1 92 ? -9.198 -9.444 19.547 1.00 66.00 92 ALA A CA 1
ATOM 721 C C . ALA A 1 92 ? -10.208 -8.573 20.330 1.00 66.00 92 ALA A C 1
ATOM 723 O O . ALA A 1 92 ? -11.354 -8.442 19.916 1.00 66.00 92 ALA A O 1
ATOM 724 N N . ALA A 1 93 ? -9.789 -7.976 21.452 1.00 66.69 93 ALA A N 1
ATOM 725 C CA . ALA A 1 93 ? -10.596 -7.078 22.275 1.00 66.69 93 ALA A CA 1
ATOM 726 C C . ALA A 1 93 ? -10.591 -5.609 21.802 1.00 66.69 93 ALA A C 1
ATOM 728 O O . ALA A 1 93 ? -11.326 -4.793 22.357 1.00 66.69 93 ALA A O 1
ATOM 729 N N . LYS A 1 94 ? -9.750 -5.235 20.826 1.00 72.81 94 LYS A N 1
ATOM 730 C CA . LYS A 1 94 ? -9.697 -3.854 20.325 1.00 72.81 94 LYS A CA 1
ATOM 731 C C . LYS A 1 94 ? -10.891 -3.539 19.401 1.00 72.81 94 LYS A C 1
ATOM 733 O O . LYS A 1 94 ? -11.358 -4.434 18.698 1.00 72.81 94 LYS A O 1
ATOM 738 N N . PRO A 1 95 ? -11.364 -2.275 19.367 1.00 80.25 95 PRO A N 1
ATOM 739 C CA . PRO A 1 95 ? -12.516 -1.880 18.553 1.00 80.25 95 PRO A CA 1
ATOM 740 C C . PRO A 1 95 ? -12.300 -2.125 17.055 1.00 80.25 95 PRO A C 1
ATOM 742 O O . PRO A 1 95 ? -11.195 -1.920 16.538 1.00 80.2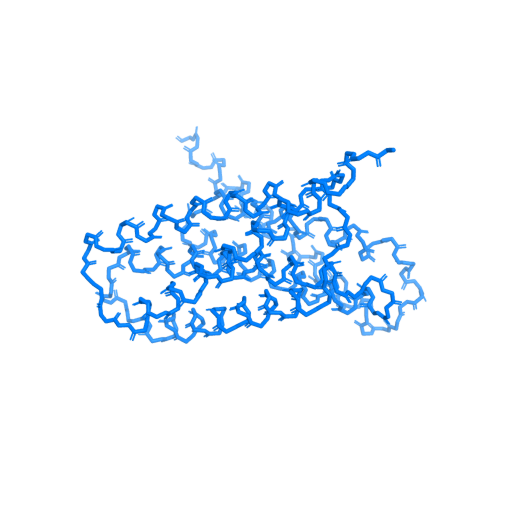5 95 PRO A O 1
ATOM 745 N N . ALA A 1 96 ? -13.368 -2.486 16.341 1.00 85.25 96 ALA A N 1
ATOM 746 C CA . ALA A 1 96 ? -13.341 -2.716 14.893 1.00 85.25 96 ALA A CA 1
ATOM 747 C C . ALA A 1 96 ? -12.858 -1.474 14.118 1.00 85.25 96 ALA A C 1
ATOM 749 O O . ALA A 1 96 ? -12.146 -1.574 13.118 1.00 85.25 96 ALA A O 1
ATOM 750 N N . GLU A 1 97 ? -13.166 -0.281 14.622 1.00 88.12 97 GLU A N 1
ATOM 751 C CA . GLU A 1 97 ? -12.745 1.004 14.073 1.00 88.12 97 GLU A CA 1
ATOM 752 C C . GLU A 1 97 ? -11.219 1.165 14.118 1.00 88.12 97 GLU A C 1
ATOM 754 O O . GLU A 1 97 ? -10.621 1.704 13.186 1.00 88.12 97 GLU A O 1
ATOM 759 N N . SER A 1 98 ? -10.559 0.636 15.155 1.00 89.69 98 SER A N 1
ATOM 760 C CA . SER A 1 98 ? -9.095 0.640 15.251 1.00 89.69 98 SER A CA 1
ATOM 761 C C . SER A 1 98 ? -8.473 -0.223 14.155 1.00 89.69 98 SER A C 1
ATOM 763 O O . SER A 1 98 ? -7.535 0.207 13.475 1.00 89.69 98 SER A O 1
ATOM 765 N N . THR A 1 99 ? -9.045 -1.407 13.912 1.00 91.19 99 THR A N 1
ATOM 766 C CA . THR A 1 99 ? -8.617 -2.278 12.810 1.00 91.19 99 THR A CA 1
ATOM 767 C C . THR A 1 99 ? -8.806 -1.578 11.466 1.00 91.19 99 THR A C 1
ATOM 769 O O . THR A 1 99 ? -7.856 -1.472 10.685 1.00 91.19 99 THR A O 1
ATOM 772 N N . LYS A 1 100 ? -9.986 -0.994 11.230 1.00 93.38 100 LYS A N 1
ATOM 773 C CA . LYS A 1 100 ? -10.298 -0.239 10.009 1.00 93.38 100 LYS A CA 1
ATOM 774 C C . LYS A 1 100 ? -9.318 0.912 9.771 1.00 93.38 100 LYS A C 1
ATOM 776 O O . LYS A 1 100 ? -8.830 1.083 8.651 1.00 93.38 100 LYS A O 1
ATOM 781 N N . LEU A 1 101 ? -8.976 1.676 10.809 1.00 95.50 101 LEU A N 1
ATOM 782 C CA . LEU A 1 101 ? -7.984 2.747 10.717 1.00 95.50 101 LEU A CA 1
ATOM 783 C C . LEU A 1 101 ? -6.601 2.209 10.320 1.00 95.50 101 LEU A C 1
ATOM 785 O O . LEU A 1 101 ? -5.968 2.767 9.423 1.00 95.50 101 LEU A O 1
ATOM 789 N N . ILE A 1 102 ? -6.149 1.100 10.915 1.00 94.94 102 ILE A N 1
ATOM 790 C CA . ILE A 1 102 ? -4.866 0.468 10.561 1.00 94.94 102 ILE A CA 1
ATOM 791 C C . ILE A 1 102 ? -4.862 0.017 9.092 1.00 94.94 102 ILE A C 1
ATOM 793 O O . ILE A 1 102 ? -3.862 0.204 8.394 1.00 94.94 102 ILE A O 1
ATOM 797 N N . VAL A 1 103 ? -5.967 -0.542 8.589 1.00 95.19 103 VAL A N 1
ATOM 798 C CA . VAL A 1 103 ? -6.107 -0.943 7.175 1.00 95.19 103 VAL A CA 1
ATOM 799 C C . VAL A 1 103 ? -6.017 0.268 6.246 1.00 95.19 103 VAL A C 1
ATOM 801 O O . VAL A 1 103 ? -5.272 0.235 5.258 1.00 95.19 103 VAL A O 1
ATOM 804 N N . LYS A 1 104 ? -6.712 1.366 6.570 1.00 96.56 104 LYS A N 1
ATOM 805 C CA . LYS A 1 104 ? -6.641 2.608 5.786 1.00 96.56 104 LYS A CA 1
ATOM 806 C C . LYS A 1 104 ? -5.242 3.215 5.819 1.00 96.56 104 LYS A C 1
ATOM 808 O O . LYS A 1 104 ? -4.686 3.514 4.765 1.00 96.56 104 LYS A O 1
ATOM 813 N N . ALA A 1 105 ? -4.621 3.317 6.990 1.00 97.75 105 ALA A N 1
ATOM 814 C CA . ALA A 1 105 ? -3.260 3.829 7.129 1.00 97.75 105 ALA A CA 1
ATOM 815 C C . ALA A 1 105 ? -2.253 2.997 6.320 1.00 97.75 105 ALA A C 1
ATOM 817 O O . ALA A 1 105 ? -1.382 3.543 5.640 1.00 97.75 105 ALA A O 1
ATOM 818 N N . ARG A 1 106 ? -2.415 1.670 6.317 1.00 96.69 106 ARG A N 1
ATOM 819 C CA . ARG A 1 106 ? -1.590 0.761 5.520 1.00 96.69 106 ARG A CA 1
ATOM 820 C C . ARG A 1 106 ? -1.811 0.925 4.015 1.00 96.69 106 ARG A C 1
ATOM 822 O O . ARG A 1 106 ? -0.850 0.854 3.251 1.00 96.69 106 ARG A O 1
ATOM 829 N N . SER A 1 107 ? -3.045 1.193 3.598 1.00 97.31 107 SER A N 1
ATOM 830 C CA . SER A 1 107 ? -3.377 1.496 2.202 1.00 97.31 107 SER A CA 1
ATOM 831 C C . SER A 1 107 ? -2.751 2.812 1.748 1.00 97.31 107 SER A C 1
ATOM 833 O O . SER A 1 107 ? -2.134 2.872 0.687 1.00 97.31 107 SER A O 1
ATOM 835 N N . PHE A 1 108 ? -2.819 3.850 2.584 1.00 98.00 108 PHE A N 1
ATOM 836 C CA . PHE A 1 108 ? -2.146 5.122 2.331 1.00 98.00 108 PHE A CA 1
ATOM 837 C C . PHE A 1 108 ? -0.619 4.958 2.238 1.00 98.00 108 PHE A C 1
ATOM 839 O O . PHE A 1 108 ? 0.015 5.464 1.311 1.00 98.00 108 PHE A O 1
ATOM 846 N N . ALA A 1 109 ? -0.027 4.176 3.145 1.00 97.69 109 ALA A N 1
ATOM 847 C CA . ALA A 1 109 ? 1.398 3.860 3.128 1.00 97.69 109 ALA A CA 1
ATOM 848 C C . ALA A 1 109 ? 1.842 3.163 1.829 1.00 97.69 109 ALA A C 1
ATOM 850 O O . ALA A 1 109 ? 2.901 3.487 1.289 1.00 97.69 109 ALA A O 1
ATOM 851 N N . PHE A 1 110 ? 1.030 2.239 1.305 1.00 96.56 110 PHE A N 1
ATOM 852 C CA . PHE A 1 110 ? 1.286 1.594 0.016 1.00 96.56 110 PHE A CA 1
ATOM 853 C C . PHE A 1 110 ? 1.288 2.595 -1.145 1.00 96.56 110 PHE A C 1
ATOM 855 O O . PHE A 1 110 ? 2.218 2.584 -1.947 1.00 96.56 110 PHE A O 1
ATOM 862 N N . GLN A 1 111 ? 0.311 3.505 -1.200 1.00 94.69 111 GLN A N 1
ATOM 863 C CA . GLN A 1 111 ? 0.265 4.542 -2.239 1.00 94.69 111 GLN A CA 1
ATOM 864 C C . GLN A 1 111 ? 1.493 5.468 -2.183 1.00 94.69 111 GLN A C 1
ATOM 866 O O . GLN A 1 111 ? 2.040 5.846 -3.213 1.00 94.69 111 GLN A O 1
ATOM 871 N N . MET A 1 112 ? 1.985 5.792 -0.983 1.00 94.88 112 MET A N 1
ATOM 872 C CA . MET A 1 112 ? 3.220 6.569 -0.800 1.00 94.88 112 MET A CA 1
ATOM 873 C C . MET A 1 112 ? 4.473 5.826 -1.288 1.00 94.88 112 MET A C 1
ATOM 875 O O . MET A 1 112 ? 5.367 6.435 -1.879 1.00 94.88 112 MET A O 1
ATOM 879 N N . LEU A 1 113 ? 4.546 4.512 -1.050 1.00 92.88 113 LEU A N 1
ATOM 880 C CA . LEU A 1 113 ? 5.630 3.664 -1.555 1.00 92.88 113 LEU A CA 1
ATOM 881 C C . LEU A 1 113 ? 5.625 3.603 -3.082 1.00 92.88 113 LEU A C 1
ATOM 883 O O . LEU A 1 113 ? 6.684 3.715 -3.696 1.00 92.88 113 LEU A O 1
ATOM 887 N N . GLU A 1 114 ? 4.442 3.446 -3.671 1.00 89.31 114 GLU A N 1
ATOM 888 C CA . GLU A 1 114 ? 4.233 3.459 -5.116 1.00 89.31 114 GLU A CA 1
ATOM 889 C C . GLU A 1 114 ? 4.686 4.795 -5.712 1.00 89.31 114 GLU A C 1
ATOM 891 O O . GLU A 1 114 ? 5.569 4.799 -6.567 1.00 89.31 114 GLU A O 1
ATOM 896 N N . LEU A 1 115 ? 4.200 5.915 -5.168 1.00 88.88 115 LEU A N 1
ATOM 897 C CA . LEU A 1 115 ? 4.546 7.272 -5.593 1.00 88.88 115 LEU A CA 1
ATOM 898 C C . LEU A 1 115 ? 6.058 7.547 -5.538 1.00 88.88 115 LEU A C 1
ATOM 900 O O . LEU A 1 115 ? 6.626 8.130 -6.463 1.00 88.88 115 LEU A O 1
ATOM 904 N N . GLY A 1 116 ? 6.717 7.164 -4.442 1.00 88.50 116 GLY A N 1
ATOM 905 C CA . GLY A 1 116 ? 8.150 7.398 -4.261 1.00 88.50 116 GLY A CA 1
ATOM 906 C C . GLY A 1 116 ? 9.012 6.547 -5.196 1.00 88.50 116 GLY A C 1
ATOM 907 O O . GLY A 1 116 ? 9.973 7.042 -5.790 1.00 88.50 116 GLY A O 1
ATOM 908 N N . ARG A 1 117 ? 8.653 5.270 -5.377 1.00 83.62 117 ARG A N 1
ATOM 909 C CA . ARG A 1 117 ? 9.431 4.334 -6.203 1.00 83.62 117 ARG A CA 1
ATOM 910 C C . ARG A 1 117 ? 9.217 4.552 -7.699 1.00 83.62 117 ARG A C 1
ATOM 912 O O . ARG A 1 117 ? 10.201 4.544 -8.442 1.00 83.62 117 ARG A O 1
ATOM 919 N N . SER A 1 118 ? 7.981 4.822 -8.130 1.00 76.81 118 SER A N 1
ATOM 920 C CA . SER A 1 118 ? 7.648 5.089 -9.537 1.00 76.81 118 SER A CA 1
ATOM 921 C C . SER A 1 118 ? 8.322 6.361 -10.060 1.00 76.81 118 SER A C 1
ATOM 923 O O . SER A 1 118 ? 8.763 6.405 -11.207 1.00 76.81 118 SER A O 1
ATOM 925 N N . ALA A 1 119 ? 8.497 7.375 -9.207 1.00 70.88 119 ALA A N 1
ATOM 926 C CA . ALA A 1 119 ? 9.143 8.627 -9.589 1.00 70.88 119 ALA A CA 1
ATOM 927 C C . ALA A 1 119 ? 10.682 8.606 -9.500 1.00 70.88 119 ALA A C 1
ATOM 929 O O . ALA A 1 119 ? 11.339 9.421 -10.147 1.00 70.88 119 ALA A O 1
ATOM 930 N N . GLY A 1 120 ? 11.264 7.713 -8.689 1.00 56.00 120 GLY A N 1
ATOM 931 C CA . GLY A 1 120 ? 12.691 7.737 -8.352 1.00 56.00 120 GLY A CA 1
ATOM 932 C C . GLY A 1 120 ? 13.594 6.765 -9.122 1.00 56.00 120 GLY A C 1
ATOM 933 O O . GLY A 1 120 ? 14.810 6.957 -9.108 1.00 56.00 120 GLY A O 1
ATOM 934 N N . ARG A 1 121 ? 13.062 5.703 -9.756 1.00 56.19 121 ARG A N 1
ATOM 935 C CA . ARG A 1 121 ? 13.893 4.564 -10.223 1.00 56.19 121 ARG A CA 1
ATOM 936 C C . ARG A 1 121 ? 13.540 3.970 -11.590 1.00 56.19 121 ARG A C 1
ATOM 938 O O . ARG A 1 121 ? 13.727 2.778 -11.806 1.00 56.19 121 ARG A O 1
ATOM 945 N N . ALA A 1 122 ? 13.139 4.786 -12.556 1.00 51.72 122 ALA A N 1
ATOM 946 C CA . ALA A 1 122 ? 12.649 4.317 -13.858 1.00 51.72 122 ALA A CA 1
ATOM 947 C C . ALA A 1 122 ? 13.625 3.492 -14.748 1.00 51.72 122 ALA A C 1
ATOM 949 O O . ALA A 1 122 ? 13.264 3.197 -15.882 1.00 51.72 122 ALA A O 1
ATOM 950 N N . LYS A 1 123 ? 14.854 3.130 -14.331 1.00 51.94 123 LYS A N 1
ATOM 951 C CA . LYS A 1 123 ? 15.836 2.529 -15.265 1.00 51.94 123 LYS A CA 1
ATOM 952 C C . LYS A 1 123 ? 16.727 1.373 -14.805 1.00 51.94 123 LYS A C 1
ATOM 954 O O . LYS A 1 123 ? 17.353 0.794 -15.685 1.00 51.94 123 LYS A O 1
ATOM 959 N N . LYS A 1 124 ? 16.847 1.019 -13.517 1.00 49.16 124 LYS A N 1
ATOM 960 C CA . LYS A 1 124 ? 17.898 0.052 -13.110 1.00 49.16 124 LYS A CA 1
ATOM 961 C C . LYS A 1 124 ? 17.423 -1.339 -12.687 1.00 49.16 124 LYS A C 1
ATOM 963 O O . LYS A 1 124 ? 18.223 -2.257 -12.790 1.00 49.16 124 LYS A O 1
ATOM 968 N N . ASP A 1 125 ? 16.164 -1.504 -12.275 1.00 63.22 125 ASP A N 1
ATOM 969 C CA . ASP A 1 125 ? 15.622 -2.818 -11.894 1.00 63.22 125 ASP A CA 1
ATOM 970 C C . ASP A 1 125 ? 14.081 -2.818 -11.877 1.00 63.22 125 ASP A C 1
ATOM 972 O O . ASP A 1 125 ? 13.438 -2.846 -10.832 1.00 63.22 125 ASP A O 1
ATOM 976 N N . ASN A 1 126 ? 13.464 -2.682 -13.054 1.00 75.75 126 ASN A N 1
ATOM 977 C CA . ASN A 1 126 ? 12.005 -2.553 -13.159 1.00 75.75 126 ASN A CA 1
ATOM 978 C C . ASN A 1 126 ? 11.270 -3.837 -12.722 1.00 75.75 126 ASN A C 1
ATOM 980 O O . ASN A 1 126 ? 10.129 -3.776 -12.274 1.00 75.75 126 ASN A O 1
ATOM 984 N N . GLN A 1 127 ? 11.926 -4.999 -12.828 1.00 83.12 127 GLN A N 1
ATOM 985 C CA . GLN A 1 127 ? 11.319 -6.280 -12.486 1.00 83.12 127 GLN A CA 1
ATOM 986 C C . GLN A 1 127 ? 11.270 -6.512 -10.976 1.00 83.12 127 GLN A C 1
ATOM 988 O O . GLN A 1 127 ? 10.192 -6.809 -10.466 1.00 83.12 127 GLN A O 1
ATOM 993 N N . SER A 1 128 ? 12.390 -6.382 -10.252 1.00 85.06 128 SER A N 1
ATOM 994 C CA . SER A 1 128 ? 12.382 -6.640 -8.803 1.00 85.06 128 SER A CA 1
ATOM 995 C C . SER A 1 128 ? 11.496 -5.638 -8.062 1.00 85.06 128 SER A C 1
ATOM 997 O O . SER A 1 128 ? 10.795 -5.989 -7.112 1.00 85.06 128 SER A O 1
ATOM 999 N N . GLU A 1 129 ? 11.452 -4.399 -8.553 1.00 85.81 129 GLU A N 1
ATOM 1000 C CA . GLU A 1 129 ? 10.567 -3.356 -8.051 1.00 85.81 129 GLU A CA 1
ATOM 1001 C C . GLU A 1 129 ? 9.094 -3.695 -8.318 1.00 85.81 129 GLU A C 1
ATOM 1003 O O . GLU A 1 129 ? 8.266 -3.583 -7.408 1.00 85.81 129 GLU A O 1
ATOM 1008 N N . ALA A 1 130 ? 8.762 -4.181 -9.521 1.00 88.56 130 ALA A N 1
ATOM 1009 C CA . ALA A 1 130 ? 7.410 -4.628 -9.839 1.00 88.56 130 ALA A CA 1
ATOM 1010 C C . ALA A 1 130 ? 6.986 -5.833 -8.986 1.00 88.56 130 ALA A C 1
ATOM 1012 O O . ALA A 1 130 ? 5.891 -5.824 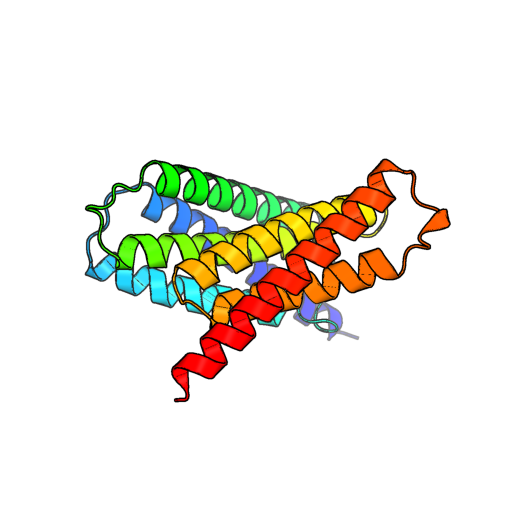-8.429 1.00 88.56 130 ALA A O 1
ATOM 1013 N N . VAL A 1 131 ? 7.864 -6.824 -8.802 1.00 91.38 131 VAL A N 1
ATOM 1014 C CA . VAL A 1 131 ? 7.655 -7.973 -7.903 1.00 91.38 131 VAL A CA 1
ATOM 1015 C C . VAL A 1 131 ? 7.425 -7.515 -6.462 1.00 91.38 131 VAL A C 1
ATOM 1017 O O . VAL A 1 131 ? 6.499 -7.977 -5.792 1.00 91.38 131 VAL A O 1
ATOM 1020 N N . TYR A 1 132 ? 8.246 -6.593 -5.960 1.00 91.56 132 TYR A N 1
ATOM 1021 C CA . TYR A 1 132 ? 8.118 -6.071 -4.603 1.00 91.56 132 TYR A CA 1
ATOM 1022 C C . TYR A 1 132 ? 6.770 -5.374 -4.393 1.00 91.56 132 TYR A C 1
ATOM 1024 O O . TYR A 1 132 ? 6.049 -5.687 -3.441 1.00 91.56 132 TYR A O 1
ATOM 1032 N N . LEU A 1 133 ? 6.405 -4.455 -5.291 1.00 92.31 133 LEU A N 1
ATOM 1033 C CA . LEU A 1 133 ? 5.124 -3.755 -5.222 1.00 92.31 133 LEU A CA 1
ATOM 1034 C C . LEU A 1 133 ? 3.945 -4.717 -5.408 1.00 92.31 133 LEU A C 1
ATOM 1036 O O . LEU A 1 133 ? 2.930 -4.543 -4.738 1.00 92.31 133 LEU A O 1
ATOM 1040 N N . MET A 1 134 ? 4.092 -5.753 -6.239 1.00 94.31 134 MET A N 1
ATOM 1041 C CA . MET A 1 134 ? 3.072 -6.780 -6.455 1.00 94.31 134 MET A CA 1
ATOM 1042 C C . MET A 1 134 ? 2.787 -7.534 -5.157 1.00 94.31 134 MET A C 1
ATOM 1044 O O . MET A 1 134 ? 1.638 -7.622 -4.732 1.00 94.31 134 MET A O 1
ATOM 1048 N N . ASN A 1 135 ? 3.831 -8.005 -4.473 1.00 95.25 135 ASN A N 1
ATOM 1049 C CA . ASN A 1 135 ? 3.690 -8.674 -3.180 1.00 95.25 135 ASN A CA 1
ATOM 1050 C C . ASN A 1 135 ? 3.002 -7.770 -2.143 1.00 95.25 135 ASN A C 1
ATOM 1052 O O . ASN A 1 135 ? 2.122 -8.220 -1.409 1.00 95.25 135 ASN A O 1
ATOM 1056 N N . LEU A 1 136 ? 3.362 -6.482 -2.085 1.00 95.38 136 LEU A N 1
ATOM 1057 C CA . LEU A 1 136 ? 2.699 -5.537 -1.182 1.00 95.38 136 LEU A CA 1
ATOM 1058 C C . LEU A 1 136 ? 1.226 -5.318 -1.541 1.00 95.38 136 LEU A C 1
ATOM 1060 O O . LEU A 1 136 ? 0.392 -5.275 -0.635 1.00 95.38 136 LEU A O 1
ATOM 1064 N N . ALA A 1 137 ? 0.911 -5.194 -2.832 1.00 96.12 137 ALA A N 1
ATOM 1065 C CA . ALA A 1 137 ? -0.447 -5.012 -3.329 1.00 96.12 137 ALA A CA 1
ATOM 1066 C C . ALA A 1 137 ? -1.328 -6.225 -3.006 1.00 96.12 137 ALA A C 1
ATOM 1068 O O . ALA A 1 137 ? -2.446 -6.050 -2.532 1.00 96.12 137 ALA A O 1
ATOM 1069 N N . LEU A 1 138 ? -0.812 -7.446 -3.180 1.00 96.75 138 LEU A N 1
ATOM 1070 C CA . LEU A 1 138 ? -1.517 -8.683 -2.830 1.00 96.75 138 LEU A CA 1
ATOM 1071 C C . LEU A 1 138 ? -1.740 -8.798 -1.321 1.00 96.75 138 LEU A C 1
ATOM 1073 O O . LEU A 1 138 ? -2.862 -9.034 -0.872 1.00 96.75 138 LEU A O 1
ATOM 1077 N N . VAL A 1 139 ? -0.706 -8.538 -0.514 1.00 95.94 139 VAL A N 1
ATOM 1078 C CA . VAL A 1 139 ? -0.850 -8.494 0.947 1.00 95.94 139 VAL A CA 1
ATOM 1079 C C . VAL A 1 139 ? -1.927 -7.490 1.350 1.00 95.94 139 VAL A C 1
ATOM 1081 O O . VAL A 1 139 ? -2.769 -7.813 2.184 1.00 95.94 139 VAL A O 1
ATOM 1084 N N . LEU A 1 140 ? -1.919 -6.290 0.764 1.00 96.25 140 LEU A N 1
ATOM 1085 C CA . LEU A 1 140 ? -2.924 -5.266 1.032 1.00 96.25 140 LEU A CA 1
ATOM 1086 C C . LEU A 1 140 ? -4.326 -5.703 0.597 1.00 96.25 140 LEU A C 1
ATOM 1088 O O . LEU A 1 140 ? -5.255 -5.591 1.389 1.00 96.25 140 LEU A O 1
ATOM 1092 N N . GLY A 1 141 ? -4.466 -6.242 -0.614 1.00 96.19 141 GLY A N 1
ATOM 1093 C CA . GLY A 1 141 ? -5.733 -6.732 -1.150 1.00 96.19 141 GLY A CA 1
ATOM 1094 C C . GLY A 1 141 ? -6.359 -7.786 -0.246 1.00 96.19 141 GLY A C 1
ATOM 1095 O O . GLY A 1 141 ? -7.528 -7.663 0.106 1.00 96.19 141 GLY A O 1
ATOM 1096 N N . LYS A 1 142 ? -5.563 -8.753 0.225 1.00 95.12 142 LYS A N 1
ATOM 1097 C CA . LYS A 1 142 ? -6.013 -9.758 1.194 1.00 95.12 142 LYS A CA 1
ATOM 1098 C C . LYS A 1 142 ? -6.547 -9.127 2.478 1.00 95.12 142 LYS A C 1
ATOM 1100 O O . LYS A 1 142 ? -7.653 -9.436 2.890 1.00 95.12 142 LYS A O 1
ATOM 1105 N N . ILE A 1 143 ? -5.781 -8.210 3.069 1.00 93.69 143 ILE A N 1
ATOM 1106 C CA . ILE A 1 143 ? -6.172 -7.505 4.298 1.00 93.69 143 ILE A CA 1
ATOM 1107 C C . ILE A 1 143 ? -7.499 -6.769 4.102 1.00 93.69 143 ILE A C 1
ATOM 1109 O O . ILE A 1 143 ? -8.363 -6.827 4.963 1.00 93.69 143 ILE A O 1
ATOM 1113 N N . CYS A 1 144 ? -7.658 -6.057 2.988 1.00 94.69 144 CYS A N 1
ATOM 1114 C CA . CYS A 1 144 ? -8.879 -5.312 2.709 1.00 94.69 144 CYS A CA 1
ATOM 1115 C C . CYS A 1 144 ? -10.083 -6.237 2.478 1.00 94.69 144 CYS A C 1
ATOM 1117 O O . CYS A 1 144 ? -11.183 -5.890 2.891 1.00 94.69 144 CYS A O 1
ATOM 1119 N N . ILE A 1 145 ? -9.879 -7.404 1.857 1.00 93.81 145 ILE A N 1
ATOM 1120 C CA . ILE A 1 145 ? -10.918 -8.430 1.692 1.00 93.81 145 ILE A CA 1
ATOM 1121 C C . ILE A 1 145 ? -11.338 -9.000 3.049 1.00 93.81 145 ILE A C 1
ATOM 1123 O O . ILE A 1 145 ? -12.535 -9.066 3.322 1.00 93.81 145 ILE A O 1
ATOM 1127 N N . ASP A 1 146 ? -10.371 -9.371 3.891 1.00 91.56 146 ASP A N 1
ATOM 1128 C CA . ASP A 1 146 ? -10.622 -9.927 5.227 1.00 91.56 146 ASP A CA 1
ATOM 1129 C C . ASP A 1 146 ? -11.429 -8.939 6.098 1.00 91.56 146 ASP A C 1
ATOM 1131 O O . ASP A 1 146 ? -12.288 -9.346 6.874 1.00 91.56 146 ASP A O 1
ATOM 1135 N N . GLU A 1 147 ? -11.206 -7.635 5.904 1.00 91.31 147 GLU A N 1
ATOM 1136 C CA . GLU A 1 147 ? -11.847 -6.534 6.640 1.00 91.31 147 GLU A CA 1
ATOM 1137 C C . GLU A 1 147 ? -13.053 -5.915 5.905 1.00 91.31 147 GLU A C 1
ATOM 1139 O O . GLU A 1 147 ? -13.576 -4.880 6.317 1.00 91.31 147 GLU A O 1
ATOM 1144 N N . LEU A 1 148 ? -13.488 -6.524 4.794 1.00 90.88 148 LEU A N 1
ATOM 1145 C CA . LEU A 1 148 ? -14.616 -6.088 3.957 1.00 90.88 148 LEU A CA 1
ATOM 1146 C C . LEU A 1 148 ? -14.526 -4.639 3.418 1.00 90.88 148 LEU A C 1
ATOM 1148 O O . LEU A 1 148 ? -15.527 -4.081 2.965 1.00 90.88 148 LEU A O 1
ATOM 1152 N N . ASP A 1 149 ? -13.337 -4.026 3.382 1.00 92.25 149 ASP A N 1
ATOM 1153 C CA . ASP A 1 149 ? -13.099 -2.738 2.708 1.00 92.25 149 ASP A CA 1
ATOM 1154 C C . ASP A 1 149 ? -12.850 -2.984 1.208 1.00 92.25 149 ASP A C 1
ATOM 1156 O O . ASP A 1 149 ? -11.727 -2.916 0.694 1.00 92.25 149 ASP A O 1
ATOM 1160 N N . LEU A 1 150 ? -13.927 -3.342 0.500 1.00 92.56 150 LEU A N 1
ATOM 1161 C CA . LEU A 1 150 ? -13.879 -3.795 -0.895 1.00 92.56 150 LEU A CA 1
ATOM 1162 C C . LEU A 1 150 ? -13.405 -2.709 -1.872 1.00 92.56 150 LEU A C 1
ATOM 1164 O O . LEU A 1 150 ? -12.824 -3.027 -2.911 1.00 92.56 150 LEU A O 1
ATOM 1168 N N . ASP A 1 151 ? -13.597 -1.431 -1.542 1.00 92.69 151 ASP A N 1
ATOM 1169 C CA . ASP A 1 151 ? -13.088 -0.326 -2.355 1.00 92.69 151 ASP A CA 1
ATOM 1170 C C . ASP A 1 151 ? -11.558 -0.261 -2.320 1.00 92.69 151 ASP A C 1
ATOM 1172 O O . ASP A 1 151 ? -10.918 -0.127 -3.367 1.00 92.69 151 ASP A O 1
ATOM 1176 N N . LEU A 1 152 ? -10.950 -0.409 -1.138 1.00 94.12 152 LEU A N 1
ATOM 1177 C CA . LEU A 1 152 ? -9.492 -0.469 -1.015 1.00 94.12 152 LEU A CA 1
ATOM 1178 C C . LEU A 1 152 ? -8.924 -1.773 -1.582 1.00 94.12 152 LEU A C 1
ATOM 1180 O O . LEU A 1 152 ? -7.871 -1.740 -2.224 1.00 94.12 152 LEU A O 1
ATOM 1184 N N . ALA A 1 153 ? -9.638 -2.894 -1.429 1.00 95.69 153 ALA A N 1
ATOM 1185 C CA . ALA A 1 153 ? -9.271 -4.152 -2.076 1.00 95.69 153 ALA A CA 1
ATOM 1186 C C . ALA A 1 153 ? -9.226 -3.994 -3.602 1.00 95.69 153 ALA A C 1
ATOM 1188 O O . ALA A 1 153 ? -8.241 -4.378 -4.235 1.00 95.69 153 ALA A O 1
ATOM 1189 N N . ARG A 1 154 ? -10.246 -3.355 -4.192 1.00 94.44 154 ARG A N 1
ATOM 1190 C CA . ARG A 1 154 ? -10.299 -3.064 -5.630 1.00 94.44 154 ARG A CA 1
ATOM 1191 C C . ARG A 1 154 ? -9.110 -2.217 -6.076 1.00 94.44 154 ARG A C 1
ATOM 1193 O O . ARG A 1 154 ? -8.477 -2.570 -7.065 1.00 94.44 154 ARG A O 1
ATOM 1200 N N . LEU A 1 155 ? -8.773 -1.148 -5.350 1.00 93.38 155 LEU A N 1
ATOM 1201 C CA . LEU A 1 155 ? -7.617 -0.303 -5.681 1.00 93.38 155 LEU A CA 1
ATOM 1202 C C . LEU A 1 155 ? -6.290 -1.077 -5.612 1.00 93.38 155 LEU A C 1
ATOM 1204 O O . LEU A 1 155 ? -5.448 -0.939 -6.500 1.00 93.38 155 LEU A O 1
ATOM 1208 N N . ALA A 1 156 ? -6.104 -1.912 -4.587 1.00 95.00 156 ALA A N 1
ATOM 1209 C CA . ALA A 1 156 ? -4.909 -2.741 -4.451 1.00 95.00 156 ALA A CA 1
ATOM 1210 C C . ALA A 1 156 ? -4.796 -3.770 -5.590 1.00 95.00 156 ALA A C 1
ATOM 1212 O O . ALA A 1 156 ? -3.731 -3.914 -6.191 1.00 95.00 156 ALA A O 1
ATOM 1213 N N . LEU A 1 157 ? -5.899 -4.444 -5.934 1.00 95.50 157 LEU A N 1
ATOM 1214 C CA . LEU A 1 157 ? -5.927 -5.447 -7.001 1.00 95.50 157 LEU A CA 1
ATOM 1215 C C . LEU A 1 157 ? -5.837 -4.837 -8.402 1.00 95.50 157 LEU A C 1
ATOM 1217 O O . LEU A 1 157 ? -5.239 -5.452 -9.280 1.00 95.50 157 LEU A O 1
ATOM 1221 N N . GLN A 1 158 ? -6.354 -3.625 -8.614 1.00 93.44 158 GLN A N 1
ATOM 1222 C CA . GLN A 1 158 ? -6.109 -2.872 -9.844 1.00 93.44 158 GLN A CA 1
ATOM 1223 C C . GLN A 1 158 ? -4.611 -2.607 -10.008 1.00 93.44 158 GLN A C 1
ATOM 1225 O O . GLN A 1 158 ? -4.053 -2.870 -11.071 1.00 93.44 158 GLN A O 1
ATOM 1230 N N . LYS A 1 159 ? -3.929 -2.184 -8.935 1.00 91.44 159 LYS A N 1
ATOM 1231 C CA . LYS A 1 159 ? -2.482 -1.977 -9.002 1.00 91.44 159 LYS A CA 1
ATOM 1232 C C . LYS A 1 159 ? -1.714 -3.279 -9.231 1.00 91.44 159 LYS A C 1
ATOM 1234 O O . LYS A 1 159 ? -0.748 -3.296 -9.987 1.00 91.44 159 LYS A O 1
ATOM 1239 N N . ALA A 1 160 ? -2.152 -4.372 -8.609 1.00 94.75 160 ALA A N 1
ATOM 1240 C CA . ALA A 1 160 ? -1.592 -5.698 -8.852 1.00 94.75 160 ALA A CA 1
ATOM 1241 C C . ALA A 1 160 ? -1.752 -6.124 -10.324 1.00 94.75 160 ALA A C 1
ATOM 1243 O O . ALA A 1 160 ? -0.821 -6.671 -10.907 1.00 94.75 160 ALA A O 1
ATOM 1244 N N . ALA A 1 161 ? -2.892 -5.818 -10.952 1.00 94.56 161 ALA A N 1
ATOM 1245 C CA . ALA A 1 161 ? -3.112 -6.074 -12.373 1.00 94.56 161 ALA A CA 1
ATOM 1246 C C . ALA A 1 161 ? -2.110 -5.307 -13.249 1.00 94.56 161 ALA A C 1
ATOM 1248 O O . ALA A 1 161 ? -1.435 -5.923 -14.070 1.00 94.56 161 ALA A O 1
ATOM 1249 N N . GLU A 1 162 ? -1.946 -3.999 -13.013 1.00 91.19 162 GLU A N 1
ATOM 1250 C CA . GLU A 1 162 ? -0.966 -3.166 -13.726 1.00 91.19 162 GLU A CA 1
ATOM 1251 C C . GLU A 1 162 ? 0.454 -3.734 -13.586 1.00 91.19 162 GLU A C 1
ATOM 1253 O O . GLU A 1 162 ? 1.185 -3.871 -14.563 1.00 91.19 162 GLU A O 1
ATOM 1258 N N . LEU A 1 163 ? 0.873 -4.094 -12.371 1.00 91.62 163 LEU A N 1
ATOM 1259 C CA . LEU A 1 163 ? 2.205 -4.655 -12.119 1.00 91.62 163 LEU A CA 1
ATOM 1260 C C . LEU A 1 163 ? 2.386 -6.019 -12.793 1.00 91.62 163 LEU A C 1
ATOM 1262 O O . LEU A 1 163 ? 3.446 -6.291 -13.354 1.00 91.62 163 LEU A O 1
ATOM 1266 N N . MET A 1 164 ? 1.348 -6.856 -12.788 1.00 93.44 164 MET A N 1
ATOM 1267 C CA . MET A 1 164 ? 1.361 -8.141 -13.477 1.00 93.44 164 MET A CA 1
ATOM 1268 C C . MET A 1 164 ? 1.481 -7.970 -14.994 1.00 93.44 164 MET A C 1
ATOM 1270 O O . MET A 1 164 ? 2.206 -8.732 -15.625 1.00 93.44 164 MET A O 1
ATOM 1274 N N . GLU A 1 165 ? 0.844 -6.963 -15.593 1.00 92.00 165 GLU A N 1
ATOM 1275 C CA . GLU A 1 165 ? 1.027 -6.637 -17.015 1.00 92.00 165 GLU A CA 1
ATOM 1276 C C . GLU A 1 165 ? 2.480 -6.253 -17.325 1.00 92.00 165 GLU A C 1
ATOM 1278 O O . GLU A 1 165 ? 3.066 -6.788 -18.269 1.00 92.00 165 GLU A O 1
ATOM 1283 N N . HIS A 1 166 ? 3.105 -5.421 -16.484 1.00 88.31 166 HIS A N 1
ATOM 1284 C CA . HIS A 1 166 ? 4.526 -5.077 -16.623 1.00 88.31 166 HIS A CA 1
ATOM 1285 C C . HIS A 1 166 ? 5.436 -6.307 -16.508 1.00 88.31 166 HIS A C 1
ATOM 1287 O O . HIS A 1 166 ? 6.348 -6.478 -17.317 1.00 88.31 166 HIS A O 1
ATOM 1293 N N . LEU A 1 167 ? 5.179 -7.193 -15.540 1.00 90.12 167 LEU A N 1
ATOM 1294 C CA . LEU A 1 167 ? 5.916 -8.453 -15.399 1.00 90.12 167 LEU A CA 1
ATOM 1295 C C . LEU A 1 167 ? 5.676 -9.387 -16.590 1.00 90.12 167 LEU A C 1
ATOM 1297 O O . LEU A 1 167 ? 6.583 -10.116 -16.996 1.00 90.12 167 LEU A O 1
ATOM 1301 N N . LYS A 1 168 ? 4.467 -9.364 -17.166 1.00 90.69 168 LYS A N 1
ATOM 1302 C CA . LYS A 1 168 ? 4.100 -10.194 -18.314 1.00 90.69 168 LYS A CA 1
ATOM 1303 C C . LYS A 1 168 ? 4.724 -9.739 -19.627 1.00 90.69 168 LYS A C 1
ATOM 1305 O O . LYS A 1 168 ? 4.966 -10.593 -20.479 1.00 90.69 168 LYS A O 1
ATOM 1310 N N . ALA A 1 169 ? 5.038 -8.450 -19.748 1.00 90.50 169 ALA A N 1
ATOM 1311 C CA . ALA A 1 169 ? 5.750 -7.881 -20.888 1.00 90.50 169 ALA A CA 1
ATOM 1312 C C . ALA A 1 169 ? 7.211 -8.360 -20.995 1.00 90.50 169 ALA A C 1
ATOM 1314 O O . ALA A 1 169 ? 7.786 -8.331 -22.081 1.00 90.50 169 ALA A O 1
ATOM 1315 N N . ILE A 1 170 ? 7.809 -8.828 -19.893 1.00 89.19 170 ILE A N 1
ATOM 1316 C CA . ILE A 1 170 ? 9.132 -9.459 -19.910 1.00 89.19 170 ILE A CA 1
ATOM 1317 C C . ILE A 1 170 ? 8.986 -10.880 -20.490 1.00 89.19 170 ILE A C 1
ATOM 1319 O O . ILE A 1 170 ? 8.151 -11.646 -19.992 1.00 89.19 170 ILE A O 1
ATOM 1323 N N . PRO A 1 171 ? 9.761 -11.273 -21.521 1.00 91.06 171 PRO A N 1
ATOM 1324 C CA . PRO A 1 171 ? 9.698 -12.623 -22.079 1.00 91.06 171 PRO A CA 1
ATOM 1325 C C . PRO A 1 171 ? 9.960 -13.689 -21.015 1.00 91.06 171 PRO A C 1
ATOM 1327 O O . PRO A 1 171 ? 10.948 -13.609 -20.289 1.00 91.06 171 PRO A O 1
ATOM 1330 N N . PHE A 1 172 ? 9.101 -14.704 -20.930 1.00 89.81 172 PHE A N 1
ATOM 1331 C CA . PHE A 1 172 ? 9.196 -15.736 -19.891 1.00 89.81 172 PHE A CA 1
ATOM 1332 C C . PHE A 1 172 ? 10.542 -16.479 -19.928 1.00 89.81 172 PHE A C 1
ATOM 1334 O O . PHE A 1 172 ? 11.177 -16.656 -18.893 1.00 89.81 172 PHE A O 1
ATOM 1341 N N . ASP A 1 173 ? 11.028 -16.796 -21.129 1.00 90.69 173 ASP A N 1
ATOM 1342 C CA . ASP A 1 173 ? 12.291 -17.517 -21.339 1.00 90.69 173 ASP A CA 1
ATOM 1343 C C . ASP A 1 173 ? 13.541 -16.674 -21.038 1.00 90.69 173 ASP A C 1
ATOM 1345 O O . ASP A 1 173 ? 14.640 -17.211 -20.935 1.00 90.69 173 ASP A O 1
ATOM 1349 N N . SER A 1 174 ? 13.390 -15.352 -20.887 1.00 89.06 174 SER A N 1
ATOM 1350 C CA . SER A 1 174 ? 14.485 -14.467 -20.463 1.00 89.06 174 SER A CA 1
ATOM 1351 C C . SER A 1 174 ? 14.690 -14.439 -18.947 1.00 89.06 174 SER A C 1
ATOM 1353 O O . SER A 1 174 ? 15.691 -13.900 -18.477 1.00 89.06 174 SER A O 1
ATOM 1355 N N . LEU A 1 175 ? 13.751 -15.005 -18.185 1.00 87.81 175 LEU A N 1
ATOM 1356 C CA . LEU A 1 175 ? 13.834 -15.112 -16.736 1.00 87.81 175 LEU A CA 1
ATOM 1357 C C . LEU A 1 175 ? 14.612 -16.365 -16.342 1.00 87.81 175 LEU A C 1
ATOM 1359 O O . LEU A 1 175 ? 14.493 -17.414 -16.976 1.00 87.81 175 LEU A O 1
ATOM 1363 N N . ASP A 1 176 ? 15.354 -16.273 -15.244 1.00 91.12 176 ASP A N 1
ATOM 1364 C CA . ASP A 1 176 ? 15.905 -17.449 -14.589 1.00 91.12 176 ASP A CA 1
ATOM 1365 C C . ASP A 1 176 ? 14.775 -18.311 -13.974 1.00 91.12 176 ASP A C 1
ATOM 1367 O O . ASP A 1 176 ? 13.644 -17.840 -13.798 1.00 91.12 176 ASP A O 1
ATOM 1371 N N . PRO A 1 177 ? 15.035 -19.583 -13.617 1.00 91.56 177 PRO A N 1
ATOM 1372 C CA . PRO A 1 177 ? 14.003 -20.459 -13.056 1.00 91.56 177 PRO A CA 1
ATOM 1373 C C . PRO A 1 177 ? 13.319 -19.893 -11.800 1.00 91.56 177 PRO A C 1
ATOM 1375 O O . PRO A 1 177 ? 12.145 -20.169 -11.549 1.00 91.56 177 PRO A O 1
ATOM 1378 N N . ILE A 1 178 ? 14.038 -19.079 -11.017 1.00 89.94 178 ILE A N 1
ATOM 1379 C CA . ILE A 1 178 ? 13.507 -18.417 -9.821 1.00 89.94 178 ILE A CA 1
ATOM 1380 C C . ILE A 1 178 ? 12.481 -17.351 -10.222 1.00 89.94 178 ILE A C 1
ATOM 1382 O O . ILE A 1 178 ? 11.352 -17.387 -9.728 1.00 89.94 178 ILE A O 1
ATOM 1386 N N . GLY A 1 179 ? 12.828 -16.453 -11.148 1.00 88.56 179 GLY A N 1
ATOM 1387 C CA . GLY A 1 179 ? 11.934 -15.411 -11.646 1.00 88.56 179 GLY A CA 1
ATOM 1388 C C . GLY A 1 179 ? 10.712 -15.967 -12.381 1.00 88.56 179 GLY A C 1
ATOM 1389 O O . GLY A 1 179 ? 9.611 -15.433 -12.236 1.00 88.56 179 GLY A O 1
ATOM 1390 N N . GLN A 1 180 ? 10.866 -17.076 -13.114 1.00 92.00 180 GLN A N 1
ATOM 1391 C CA . GLN A 1 180 ? 9.744 -17.793 -13.732 1.00 92.00 180 GLN A CA 1
ATOM 1392 C C . GLN A 1 180 ? 8.750 -18.297 -12.678 1.00 92.00 180 GLN A C 1
ATOM 1394 O O . GLN A 1 180 ? 7.551 -18.017 -12.765 1.00 92.00 180 GLN A O 1
ATOM 1399 N N . ASN A 1 181 ? 9.247 -19.003 -11.659 1.00 92.88 181 ASN A N 1
ATOM 1400 C CA . ASN A 1 181 ? 8.419 -19.535 -10.580 1.00 92.88 181 ASN A CA 1
ATOM 1401 C C . ASN A 1 181 ? 7.743 -18.415 -9.772 1.00 92.88 181 ASN A C 1
ATOM 1403 O O . ASN A 1 181 ? 6.564 -18.513 -9.430 1.00 92.88 181 ASN A O 1
ATOM 1407 N N . GLU A 1 182 ? 8.460 -17.322 -9.505 1.00 92.50 182 GLU A N 1
ATOM 1408 C CA . GLU A 1 182 ? 7.907 -16.162 -8.809 1.00 92.50 182 GLU A CA 1
ATOM 1409 C C . GLU A 1 182 ? 6.771 -15.508 -9.604 1.00 92.50 182 GLU A C 1
ATOM 1411 O O . GLU A 1 182 ? 5.706 -15.245 -9.042 1.00 92.50 182 GLU A O 1
ATOM 1416 N N . ARG A 1 183 ? 6.938 -15.321 -10.919 1.00 93.44 183 ARG A N 1
ATOM 1417 C CA . ARG A 1 183 ? 5.876 -14.792 -11.786 1.00 93.44 183 ARG A CA 1
ATOM 1418 C C . ARG A 1 183 ? 4.638 -15.689 -11.790 1.00 93.44 183 ARG A C 1
ATOM 1420 O O . ARG A 1 183 ? 3.530 -15.172 -11.668 1.00 93.44 183 ARG A O 1
ATOM 1427 N N . VAL A 1 184 ? 4.809 -17.009 -11.904 1.00 94.94 184 VAL A N 1
ATOM 1428 C CA . VAL A 1 184 ? 3.688 -17.970 -11.867 1.00 94.94 184 VAL A CA 1
ATOM 1429 C C . VAL A 1 184 ? 2.959 -17.905 -10.525 1.00 94.94 184 VAL A C 1
ATOM 1431 O O . VAL A 1 184 ? 1.731 -17.831 -10.494 1.00 94.94 184 VAL A O 1
ATOM 1434 N N . LYS A 1 185 ? 3.705 -17.875 -9.415 1.00 95.31 185 LYS A N 1
ATOM 1435 C CA . LYS A 1 185 ? 3.138 -17.754 -8.068 1.00 95.31 185 LYS A CA 1
ATOM 1436 C C . LYS A 1 185 ? 2.332 -16.462 -7.907 1.00 95.31 185 LYS A C 1
ATOM 1438 O O . LYS A 1 185 ? 1.202 -16.513 -7.429 1.00 95.31 185 LYS A O 1
ATOM 1443 N N . LEU A 1 186 ? 2.900 -15.325 -8.311 1.00 95.75 186 LEU A N 1
ATOM 1444 C CA . LEU A 1 186 ? 2.242 -14.020 -8.224 1.00 95.75 186 LEU A CA 1
ATOM 1445 C C . LEU A 1 186 ? 0.962 -13.967 -9.071 1.00 95.75 186 LEU A C 1
ATOM 1447 O O . LEU A 1 186 ? -0.032 -13.392 -8.630 1.00 95.75 186 LEU A O 1
ATOM 1451 N N . ASP A 1 187 ? 0.963 -14.572 -10.264 1.00 96.06 187 ASP A N 1
ATOM 1452 C CA . ASP A 1 187 ? -0.222 -14.630 -11.131 1.00 96.06 187 ASP A CA 1
ATOM 1453 C C . ASP A 1 187 ? -1.326 -15.494 -10.507 1.00 96.06 187 ASP A C 1
ATOM 1455 O O . ASP A 1 187 ? -2.480 -15.073 -10.426 1.00 96.06 187 ASP A O 1
ATOM 1459 N N . ALA A 1 188 ? -0.971 -16.667 -9.975 1.00 96.62 188 ALA A N 1
ATOM 1460 C CA . ALA A 1 188 ? -1.915 -17.544 -9.287 1.00 96.62 188 ALA A CA 1
ATOM 1461 C C . ALA A 1 188 ? -2.527 -16.879 -8.040 1.00 96.62 188 ALA A C 1
ATOM 1463 O O . ALA A 1 188 ? -3.742 -16.951 -7.823 1.00 96.62 188 ALA A O 1
ATOM 1464 N N . GLU A 1 189 ? -1.709 -16.202 -7.230 1.00 95.62 189 GLU A N 1
ATOM 1465 C CA . GLU A 1 189 ? -2.166 -15.491 -6.034 1.00 95.62 189 GLU A CA 1
ATOM 1466 C C . GLU A 1 189 ? -3.095 -14.321 -6.397 1.00 95.62 189 GLU A C 1
ATOM 1468 O O . GLU A 1 189 ? -4.181 -14.192 -5.825 1.00 95.62 189 GLU A O 1
ATOM 1473 N N . TYR A 1 190 ? -2.735 -13.532 -7.413 1.00 96.12 190 TYR A N 1
ATOM 1474 C CA . TYR A 1 190 ? -3.583 -12.466 -7.946 1.00 96.12 190 TYR A CA 1
ATOM 1475 C C . TYR A 1 190 ? -4.943 -12.977 -8.435 1.00 96.12 190 TYR A C 1
ATOM 1477 O O . TYR A 1 190 ? -5.984 -12.438 -8.047 1.00 96.12 190 TYR A O 1
ATOM 1485 N N . LEU A 1 191 ? -4.960 -14.033 -9.254 1.00 95.31 191 LEU A N 1
ATOM 1486 C CA . LEU A 1 191 ? -6.199 -14.619 -9.774 1.00 95.31 191 LEU A CA 1
ATOM 1487 C C . LEU A 1 191 ? -7.078 -15.181 -8.653 1.00 95.31 191 LEU A C 1
ATOM 1489 O O . LEU A 1 191 ? -8.302 -15.024 -8.691 1.00 95.31 191 LEU A O 1
ATOM 1493 N N . THR A 1 192 ? -6.464 -15.770 -7.627 1.00 95.12 192 THR A N 1
ATOM 1494 C CA . THR A 1 192 ? -7.168 -16.255 -6.434 1.00 95.12 192 THR A CA 1
ATOM 1495 C C . THR A 1 192 ? -7.850 -15.103 -5.696 1.00 95.12 192 THR A C 1
ATOM 1497 O O . THR A 1 192 ? -9.052 -15.169 -5.439 1.00 95.12 192 THR A O 1
ATOM 1500 N N . MET A 1 193 ? -7.126 -14.013 -5.412 1.00 92.88 193 MET A N 1
ATOM 1501 C CA . MET A 1 193 ? -7.692 -12.844 -4.725 1.00 92.88 193 MET A CA 1
ATOM 1502 C C . MET A 1 193 ? -8.793 -12.166 -5.543 1.00 92.88 193 MET A C 1
ATOM 1504 O O . MET A 1 193 ? -9.840 -11.812 -5.000 1.00 92.88 193 MET A O 1
ATOM 1508 N N . ARG A 1 194 ? -8.600 -12.031 -6.860 1.00 91.62 194 ARG A N 1
ATOM 1509 C CA . ARG A 1 194 ? -9.613 -11.472 -7.762 1.00 91.62 194 ARG A CA 1
ATOM 1510 C C . ARG A 1 194 ? -10.888 -12.314 -7.763 1.00 91.62 194 ARG A C 1
ATOM 1512 O O . ARG A 1 194 ? -11.981 -11.758 -7.697 1.00 91.62 194 ARG A O 1
ATOM 1519 N N . THR A 1 195 ? -10.752 -13.638 -7.795 1.00 93.19 195 THR A N 1
ATOM 1520 C CA . THR A 1 195 ? -11.891 -14.564 -7.730 1.00 93.19 195 THR A CA 1
ATOM 1521 C C . THR A 1 195 ? -12.612 -14.455 -6.388 1.00 93.19 195 THR A C 1
ATOM 1523 O O . THR A 1 195 ? -13.834 -14.335 -6.364 1.00 93.19 195 THR A O 1
ATOM 1526 N N . ALA A 1 196 ? -11.872 -14.414 -5.275 1.00 91.62 196 ALA A N 1
ATOM 1527 C CA . ALA A 1 196 ? -12.447 -14.232 -3.944 1.00 91.62 196 ALA A CA 1
ATOM 1528 C C . ALA A 1 196 ? -13.267 -12.934 -3.846 1.00 91.62 196 ALA A C 1
ATOM 1530 O O . ALA A 1 196 ? -14.409 -12.968 -3.391 1.00 91.62 196 ALA A O 1
ATOM 1531 N N . MET A 1 197 ? -12.729 -11.816 -4.345 1.00 89.00 197 MET A N 1
ATOM 1532 C CA . MET A 1 197 ? -13.431 -10.529 -4.360 1.00 89.00 197 MET A CA 1
ATOM 1533 C C . MET A 1 197 ? -14.730 -10.592 -5.177 1.00 89.00 197 MET A C 1
ATOM 1535 O O . MET A 1 197 ? -15.770 -10.145 -4.701 1.00 89.00 197 MET A O 1
ATOM 1539 N N . VAL A 1 198 ? -14.703 -11.188 -6.375 1.00 88.81 198 VAL A N 1
ATOM 1540 C CA . VAL A 1 198 ? -15.907 -11.356 -7.213 1.00 88.81 198 VAL A CA 1
ATOM 1541 C C . VAL A 1 198 ? -16.963 -12.208 -6.504 1.00 88.81 198 VAL A C 1
ATOM 1543 O O . VAL A 1 198 ? -18.137 -11.841 -6.497 1.00 88.81 198 VAL A O 1
ATOM 1546 N N . CYS A 1 199 ? -16.558 -13.308 -5.866 1.00 88.56 199 CYS A N 1
ATOM 1547 C CA . CYS A 1 199 ? -17.465 -14.178 -5.119 1.00 88.56 199 CYS A CA 1
ATOM 1548 C C . CYS A 1 199 ? -18.103 -13.475 -3.912 1.00 88.56 199 CYS A C 1
ATOM 1550 O O . CYS A 1 199 ? -19.278 -13.706 -3.632 1.00 88.56 199 CYS A O 1
ATOM 1552 N N . ILE A 1 200 ? -17.350 -12.633 -3.196 1.00 88.25 200 ILE A N 1
ATOM 1553 C CA . ILE A 1 200 ? -17.878 -11.849 -2.071 1.00 88.25 200 ILE A CA 1
ATOM 1554 C C . ILE A 1 200 ? -18.899 -10.836 -2.581 1.00 88.25 200 ILE A C 1
ATOM 1556 O O . ILE A 1 200 ? -20.026 -10.841 -2.096 1.00 88.25 200 ILE A O 1
ATOM 1560 N N . CYS A 1 201 ? -18.549 -10.052 -3.607 1.00 81.81 201 CYS A N 1
ATOM 1561 C CA . CYS A 1 201 ? -19.473 -9.089 -4.203 1.00 81.81 201 CYS A CA 1
ATOM 1562 C C . CYS A 1 201 ? -20.764 -9.773 -4.666 1.00 81.81 201 CYS A C 1
ATOM 1564 O O . CYS A 1 201 ? -21.845 -9.305 -4.335 1.00 81.81 201 CYS A O 1
ATOM 1566 N N . ALA A 1 202 ? -20.671 -10.911 -5.363 1.00 80.81 202 ALA A N 1
ATOM 1567 C CA . ALA A 1 202 ? -21.845 -11.648 -5.828 1.00 80.81 202 ALA A CA 1
ATOM 1568 C C . ALA A 1 202 ? -22.774 -12.077 -4.678 1.00 80.81 202 ALA A C 1
ATOM 1570 O O . ALA A 1 202 ? -23.986 -11.994 -4.825 1.00 80.81 202 ALA A O 1
ATOM 1571 N N . LYS A 1 203 ? -22.227 -12.477 -3.523 1.00 75.94 203 LYS A N 1
ATOM 1572 C CA . LYS A 1 203 ? -23.017 -12.846 -2.336 1.00 75.94 203 LYS A CA 1
ATOM 1573 C C . LYS A 1 203 ? -23.661 -11.660 -1.620 1.00 75.94 203 LYS A C 1
ATOM 1575 O O . LYS A 1 203 ? -24.585 -11.874 -0.857 1.00 75.94 203 LYS A O 1
ATOM 1580 N N . THR A 1 204 ? -23.165 -10.438 -1.805 1.00 66.31 204 THR A N 1
ATOM 1581 C CA . THR A 1 204 ? -23.751 -9.237 -1.183 1.00 66.31 204 THR A CA 1
ATOM 1582 C C . THR A 1 204 ? -24.967 -8.711 -1.958 1.00 66.31 204 THR A C 1
ATOM 1584 O O . THR A 1 204 ? -25.738 -7.924 -1.418 1.00 66.31 204 THR A O 1
ATOM 1587 N N . TYR A 1 205 ? -25.152 -9.137 -3.214 1.00 55.75 205 TYR A N 1
ATOM 1588 C CA . TYR A 1 205 ? -26.266 -8.719 -4.079 1.00 55.75 205 TYR A CA 1
ATOM 1589 C C . TYR A 1 205 ? -27.420 -9.741 -4.167 1.00 55.75 205 TYR A C 1
ATOM 1591 O O . TYR A 1 205 ? -28.351 -9.518 -4.942 1.00 55.75 205 TYR A O 1
ATOM 1599 N N . PHE A 1 206 ? -27.378 -10.824 -3.384 1.00 44.19 206 PHE A N 1
ATOM 1600 C CA . PHE A 1 206 ? -28.452 -11.814 -3.207 1.00 44.19 206 PHE A CA 1
ATOM 1601 C C . PHE A 1 206 ? -28.761 -11.991 -1.721 1.00 44.19 206 PHE A C 1
ATOM 1603 O O . PHE A 1 206 ? -29.935 -12.284 -1.409 1.00 44.19 206 PHE A O 1
#

pLDDT: mean 87.73, std 12.16, range [44.19, 98.19]

Secondary structure (DSSP, 8-state):
--HHHHHHHHHHHHHHHHHHHHHHHHHHHTS-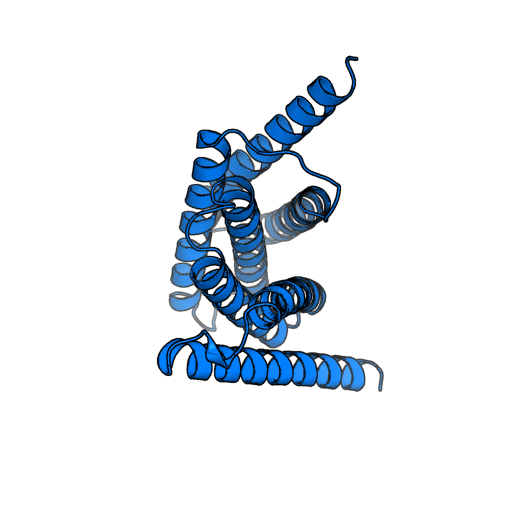--HHHHHHHHHHHHHHHHHHHHHSSTTS--PPPHHHHHHHHHHHHHHHHHHHHHHHT--TTS-HHHHHHHHHHHHHHHHHHHHHHHHH-TTT-HHHHHHHHHHHHHHHHHHHHHTT-HHHHHHHHHHHHHHHHHHHHS-GGGS-HHHHHHHHHHHHHHHHHHHHHHHHHHHH--

Foldseek 3Di:
DCPVVVLLVVLLVLLVVLLVLLVVLLVVLVDDDDPVVLVVLLVVLVVNLVSLLVCPDPPNDDAHDLVSLVSLLVSLVSQLVSLVVVVVVDDPPDDLSNLSSSLSSNLSSLSSNCSSCVRHPPPDPLLVSLLVSLVSLLVSLVSCLVSVVLVSNVVSLVSNVVSLVVLVVPDLVVDDPVSNVSSVVSVVSSVVSVVSSVVVVVVVVD